Protein AF-A0A8S9Z4M8-F1 (afdb_monomer)

InterPro domains:
  IPR051877 Centriole and Basal Body Structural Prote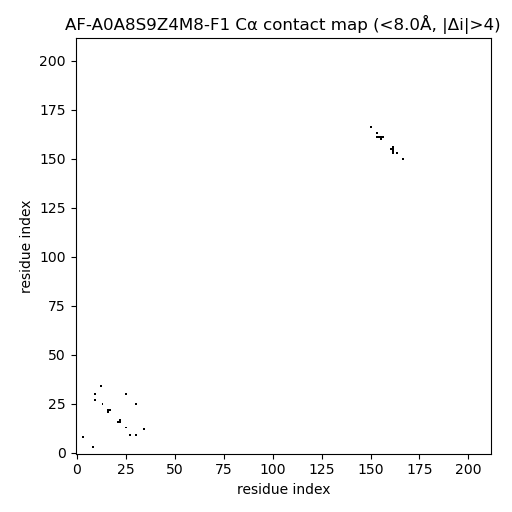in [PTHR20544] (3-177)

Structure (mmCIF, N/CA/C/O backbone):
data_AF-A0A8S9Z4M8-F1
#
_entry.id   AF-A0A8S9Z4M8-F1
#
loop_
_atom_site.group_PDB
_atom_site.id
_atom_site.type_symbol
_atom_site.label_atom_id
_atom_site.label_alt_id
_atom_site.label_comp_id
_atom_site.label_asym_id
_atom_site.label_entity_id
_atom_site.label_seq_id
_atom_site.pdbx_PDB_ins_code
_atom_site.Cartn_x
_atom_site.Cartn_y
_atom_site.Cartn_z
_atom_site.occupancy
_atom_site.B_iso_or_equiv
_atom_site.auth_seq_id
_atom_site.auth_comp_id
_atom_site.auth_asym_id
_atom_site.auth_atom_id
_atom_site.pdbx_PDB_model_num
ATOM 1 N N . MET A 1 1 ? -24.316 -10.324 74.654 1.00 34.44 1 MET A N 1
ATOM 2 C CA . MET A 1 1 ? -25.596 -10.932 74.231 1.00 34.44 1 MET A CA 1
ATOM 3 C C . MET A 1 1 ? -26.691 -10.383 75.129 1.00 34.44 1 MET A C 1
ATOM 5 O O . MET A 1 1 ? -26.852 -10.861 76.240 1.00 34.44 1 MET A O 1
ATOM 9 N N . THR A 1 2 ? -27.362 -9.313 74.716 1.00 39.34 2 THR A N 1
ATOM 10 C CA . THR A 1 2 ? -28.475 -8.721 75.468 1.00 39.34 2 THR A CA 1
ATOM 11 C C . THR A 1 2 ? -29.759 -9.463 75.10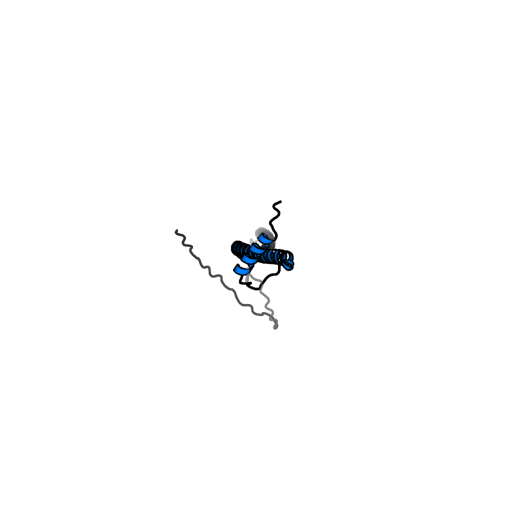4 1.00 39.34 2 THR A C 1
ATOM 13 O O . THR A 1 2 ? -30.219 -9.417 73.965 1.00 39.34 2 THR A O 1
ATOM 16 N N . THR A 1 3 ? -30.322 -10.202 76.057 1.00 47.38 3 THR A N 1
ATOM 17 C CA . THR A 1 3 ? -31.638 -10.840 75.937 1.00 47.38 3 THR A CA 1
ATOM 18 C C . THR A 1 3 ? -32.713 -9.758 75.990 1.00 47.38 3 THR A C 1
ATOM 20 O O . THR A 1 3 ? -33.222 -9.425 77.055 1.00 47.38 3 THR A O 1
ATOM 23 N N . GLN A 1 4 ? -33.006 -9.155 74.841 1.00 58.59 4 GLN A N 1
ATOM 24 C CA . GLN A 1 4 ? -34.098 -8.195 74.692 1.00 58.59 4 GLN A CA 1
ATOM 25 C C . GLN A 1 4 ? -35.419 -8.880 75.073 1.00 58.59 4 GLN A C 1
ATOM 27 O O . GLN A 1 4 ? -35.699 -9.976 74.571 1.00 58.59 4 GLN A O 1
ATOM 32 N N . THR A 1 5 ? -36.205 -8.281 75.971 1.00 74.88 5 THR A N 1
ATOM 33 C CA . THR A 1 5 ? -37.461 -8.895 76.432 1.00 74.88 5 THR A CA 1
ATOM 34 C C . THR A 1 5 ? -38.447 -9.013 75.260 1.00 74.88 5 THR A C 1
ATOM 36 O O . THR A 1 5 ? -38.484 -8.172 74.360 1.00 74.88 5 THR A O 1
ATOM 39 N N . THR A 1 6 ? -39.257 -10.075 75.221 1.00 75.31 6 THR A N 1
ATOM 40 C CA . THR A 1 6 ? -40.247 -10.323 74.146 1.00 75.31 6 THR A CA 1
ATOM 41 C C . THR A 1 6 ? -41.183 -9.131 73.922 1.00 75.31 6 THR A C 1
ATOM 43 O O . THR A 1 6 ? -41.545 -8.826 72.787 1.00 75.31 6 THR A O 1
ATOM 46 N N . HIS A 1 7 ? -41.498 -8.401 74.991 1.00 79.00 7 HIS A N 1
ATOM 47 C CA . HIS A 1 7 ? -42.293 -7.178 74.962 1.00 79.00 7 HIS A CA 1
ATOM 48 C C . HIS A 1 7 ? -41.585 -5.997 74.263 1.00 79.00 7 HIS A C 1
ATOM 50 O O . HIS A 1 7 ? -42.213 -5.253 73.505 1.00 79.00 7 HIS A O 1
ATOM 56 N N . GLU A 1 8 ? -40.272 -5.833 74.453 1.00 82.62 8 GLU A N 1
ATOM 57 C CA . GLU A 1 8 ? -39.464 -4.821 73.750 1.00 82.62 8 GLU A CA 1
ATOM 58 C C . GLU A 1 8 ? -39.375 -5.114 72.248 1.00 82.62 8 GLU A C 1
ATOM 60 O O . GLU A 1 8 ? -39.508 -4.213 71.418 1.00 82.62 8 GLU A O 1
ATOM 65 N N . LYS A 1 9 ? -39.208 -6.387 71.871 1.00 83.12 9 LYS A N 1
ATOM 66 C CA . LYS A 1 9 ? -39.225 -6.798 70.458 1.00 83.12 9 LYS A CA 1
ATOM 67 C C . LYS A 1 9 ? -40.588 -6.556 69.816 1.00 83.12 9 LYS A C 1
ATOM 69 O O . LYS A 1 9 ? -40.659 -5.999 68.722 1.00 83.12 9 LYS A O 1
ATOM 74 N N . PHE A 1 10 ? -41.667 -6.895 70.524 1.00 86.00 10 PHE A N 1
ATOM 75 C CA . PHE A 1 10 ? -43.037 -6.658 70.071 1.00 86.00 10 PHE A CA 1
ATOM 76 C C . PHE A 1 10 ? -43.301 -5.174 69.806 1.00 86.00 10 PHE A C 1
ATOM 78 O O . PHE A 1 10 ? -43.760 -4.803 68.727 1.00 86.00 10 PHE A O 1
ATOM 85 N N . THR A 1 11 ? -42.952 -4.306 70.759 1.00 86.19 11 THR A N 1
ATOM 86 C CA . THR A 1 11 ? -43.132 -2.855 70.606 1.00 86.19 11 THR A CA 1
ATOM 87 C C . THR A 1 11 ? -42.274 -2.273 69.482 1.00 86.19 11 THR A C 1
ATOM 89 O O . THR A 1 11 ? -42.748 -1.398 68.757 1.00 86.19 11 THR A O 1
ATOM 92 N N . ASN A 1 12 ? -41.053 -2.771 69.273 1.00 88.44 12 ASN A N 1
ATOM 93 C CA . ASN A 1 12 ? -40.183 -2.328 68.179 1.00 88.44 12 ASN A CA 1
ATOM 94 C C . ASN A 1 12 ? -40.714 -2.722 66.793 1.00 88.44 12 ASN A C 1
ATOM 96 O O . ASN A 1 12 ? -40.782 -1.875 65.899 1.00 88.44 12 ASN A O 1
ATOM 100 N N . ILE A 1 13 ? -41.124 -3.982 66.612 1.00 89.25 13 ILE A N 1
ATOM 101 C CA . ILE A 1 13 ? -41.708 -4.459 65.348 1.00 89.25 13 ILE A CA 1
ATOM 102 C C . ILE A 1 13 ? -43.041 -3.757 65.090 1.00 89.25 13 ILE A C 1
ATOM 104 O O . ILE A 1 13 ? -43.291 -3.319 63.967 1.00 89.25 13 ILE A O 1
ATOM 108 N N . ARG A 1 14 ? -43.864 -3.558 66.128 1.00 90.00 14 ARG A N 1
ATOM 109 C CA . ARG A 1 14 ? -45.137 -2.852 65.995 1.00 90.00 14 ARG A CA 1
ATOM 110 C C . ARG A 1 14 ? -44.952 -1.412 65.523 1.00 90.00 14 ARG A C 1
ATOM 112 O O . ARG A 1 14 ? -45.590 -1.021 64.554 1.00 90.00 14 ARG A O 1
ATOM 119 N N . LYS A 1 15 ? -44.038 -0.656 66.145 1.00 91.12 15 LYS A N 1
ATOM 120 C CA . LYS A 1 15 ? -43.715 0.721 65.730 1.00 91.12 15 LYS A CA 1
ATOM 121 C C . LYS A 1 15 ? -43.259 0.787 64.272 1.00 91.12 15 LYS A C 1
ATOM 123 O O . LYS A 1 15 ? -43.680 1.680 63.547 1.00 91.12 15 LYS A O 1
ATOM 128 N N . ARG A 1 16 ? -42.421 -0.159 63.834 1.00 91.00 16 ARG A N 1
ATOM 129 C CA . ARG A 1 16 ? -41.942 -0.239 62.444 1.00 91.00 16 ARG A CA 1
ATOM 130 C C . ARG A 1 16 ? -43.058 -0.577 61.451 1.00 91.00 16 ARG A C 1
ATOM 132 O O . ARG A 1 16 ? -43.123 0.029 60.389 1.00 91.00 16 ARG A O 1
ATOM 139 N N . LEU A 1 17 ? -43.951 -1.502 61.798 1.00 90.25 17 LEU A N 1
ATOM 140 C CA . LEU A 1 17 ? -45.124 -1.832 60.983 1.00 90.25 17 LEU A CA 1
ATOM 141 C C . LEU A 1 17 ? -46.113 -0.661 60.905 1.00 90.25 17 LEU A C 1
ATOM 143 O O . LEU A 1 17 ? -46.583 -0.343 59.815 1.00 90.25 17 LEU A O 1
ATOM 147 N N . ASP A 1 18 ? -46.357 0.031 62.021 1.00 90.75 18 ASP A N 1
ATOM 148 C CA . ASP A 1 18 ? -47.198 1.234 62.073 1.00 90.75 18 ASP A CA 1
ATOM 149 C C . ASP A 1 18 ? -46.646 2.362 61.192 1.00 90.75 18 ASP A C 1
ATOM 151 O O . ASP A 1 18 ? -47.411 3.018 60.485 1.00 90.75 18 ASP A O 1
ATOM 155 N N . GLN A 1 19 ? -45.322 2.560 61.184 1.00 91.50 19 GLN A N 1
ATOM 156 C CA . GLN A 1 19 ? -44.647 3.528 60.308 1.00 91.50 19 GLN A CA 1
ATOM 157 C C . GLN A 1 19 ? -44.832 3.210 58.819 1.00 91.50 19 GLN A C 1
ATOM 159 O O . GLN A 1 19 ? -44.893 4.123 58.001 1.00 91.50 19 GLN A O 1
ATOM 164 N N . LEU A 1 20 ? -44.949 1.929 58.470 1.00 88.88 20 LEU A N 1
ATOM 165 C CA . LEU A 1 20 ? -45.251 1.472 57.113 1.00 88.88 20 LEU A CA 1
ATOM 166 C C . LEU A 1 20 ? -46.762 1.429 56.814 1.00 88.88 20 LEU A C 1
ATOM 168 O O . LEU A 1 20 ? -47.152 1.076 55.705 1.00 88.88 20 LEU A O 1
ATOM 172 N N . GLY A 1 21 ? -47.613 1.786 57.782 1.00 89.88 21 GLY A N 1
ATOM 173 C CA . GLY A 1 21 ? -49.069 1.821 57.636 1.00 89.88 21 GLY A CA 1
ATOM 174 C C . GLY A 1 21 ? -49.786 0.495 57.914 1.00 89.88 21 GLY A C 1
ATOM 175 O O . GLY A 1 21 ? -51.009 0.433 57.780 1.00 89.88 21 GLY A O 1
ATOM 176 N N . TYR A 1 22 ? -49.075 -0.551 58.345 1.00 90.69 22 TYR A N 1
ATOM 177 C CA . TYR A 1 22 ? -49.665 -1.842 58.709 1.00 90.69 22 TYR A CA 1
ATOM 178 C C . TYR A 1 22 ? -50.248 -1.790 60.124 1.00 90.69 22 TYR A C 1
ATOM 180 O O . TYR A 1 22 ? -49.579 -2.093 61.113 1.00 90.69 22 TYR A O 1
ATOM 188 N N . LYS A 1 23 ? -51.518 -1.382 60.223 1.00 89.50 23 LYS A N 1
ATOM 189 C CA . LYS A 1 23 ? -52.196 -1.135 61.505 1.00 89.50 23 LYS A CA 1
ATOM 190 C C . LYS A 1 23 ? -52.936 -2.342 62.089 1.00 89.50 23 LYS A C 1
ATOM 192 O O . LYS A 1 23 ? -53.450 -2.226 63.198 1.00 89.50 23 LYS A O 1
ATOM 197 N N . GLN A 1 24 ? -52.965 -3.484 61.404 1.00 89.06 24 GLN A N 1
ATOM 198 C CA . GLN A 1 24 ? -53.673 -4.695 61.836 1.00 89.06 24 GLN A CA 1
ATOM 199 C C . GLN A 1 24 ? -53.176 -5.195 63.210 1.00 89.06 24 GLN A C 1
ATOM 201 O O . GLN A 1 24 ? -51.981 -5.067 63.493 1.00 89.06 24 GLN A O 1
ATOM 206 N N . PRO A 1 25 ? -54.055 -5.745 64.071 1.00 84.44 25 PRO A N 1
ATOM 207 C CA . PRO A 1 25 ? -53.655 -6.286 65.370 1.00 84.44 25 PRO A CA 1
ATOM 208 C C . PRO A 1 25 ? -52.711 -7.487 65.198 1.00 84.44 25 PRO A C 1
ATOM 210 O O . PRO A 1 25 ? -52.935 -8.337 64.338 1.00 84.44 25 PRO A O 1
ATOM 213 N N . LEU A 1 26 ? -51.654 -7.548 66.015 1.00 83.81 26 LEU A N 1
ATOM 214 C CA . LEU A 1 26 ? -50.613 -8.580 65.958 1.00 83.81 26 LEU A CA 1
ATOM 215 C C . LEU A 1 26 ? -50.609 -9.409 67.248 1.00 83.81 26 LEU A C 1
ATOM 217 O O . LEU A 1 26 ? -50.476 -8.851 68.336 1.00 83.81 26 LEU A O 1
ATOM 221 N N . SER A 1 27 ? -50.705 -10.732 67.117 1.00 85.75 27 SER A N 1
ATOM 222 C CA . SER A 1 27 ? -50.586 -11.677 68.235 1.00 85.75 27 SER A CA 1
ATOM 223 C C . SER A 1 27 ? -49.122 -11.941 68.602 1.00 85.75 27 SER A C 1
ATOM 225 O O . SER A 1 27 ? -48.249 -11.959 67.731 1.00 85.75 27 SER A O 1
ATOM 227 N N . LEU A 1 28 ? -48.855 -12.198 69.887 1.00 82.19 28 LEU A N 1
ATOM 228 C CA . LEU A 1 28 ? -47.507 -12.476 70.406 1.00 82.19 28 LEU A CA 1
ATOM 229 C C . LEU A 1 28 ? -46.883 -13.752 69.811 1.00 82.19 28 LEU A C 1
ATOM 231 O O . LEU A 1 28 ? -45.675 -13.782 69.588 1.00 82.19 28 LEU A O 1
ATOM 235 N N . ASP A 1 29 ? -47.693 -14.758 69.478 1.00 86.06 29 ASP A N 1
ATOM 236 C CA . ASP A 1 29 ? -47.221 -16.050 68.951 1.00 86.06 29 ASP A CA 1
ATOM 237 C C . ASP A 1 29 ? -46.618 -15.940 67.541 1.00 86.06 29 ASP A C 1
ATOM 239 O O . ASP A 1 29 ? -45.713 -16.686 67.170 1.00 86.06 29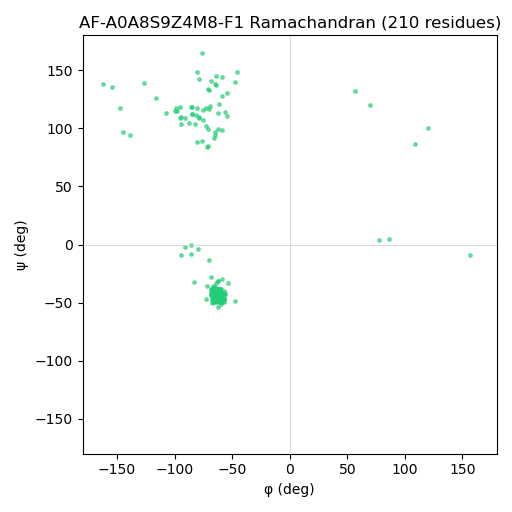 ASP A O 1
ATOM 243 N N . CYS A 1 30 ? -47.078 -14.962 66.757 1.00 86.62 30 CYS A N 1
ATOM 244 C CA . CYS A 1 30 ? -46.606 -14.724 65.393 1.00 86.62 30 CYS A CA 1
ATOM 245 C C . CYS A 1 30 ? -45.348 -13.839 65.343 1.00 86.62 30 CYS A C 1
ATOM 247 O O . CYS A 1 30 ? -44.750 -13.674 64.276 1.00 86.62 30 CYS A O 1
ATOM 249 N N . LEU A 1 31 ? -44.938 -13.258 66.478 1.00 85.88 31 LEU A N 1
ATOM 250 C CA . LEU A 1 31 ? -43.871 -12.259 66.552 1.00 85.88 31 LEU A CA 1
ATOM 251 C C . LEU A 1 31 ? -42.525 -12.738 65.970 1.00 85.88 31 LEU A C 1
ATOM 253 O O . LEU A 1 31 ? -41.965 -11.997 65.160 1.00 85.88 31 LEU A O 1
ATOM 257 N N . PRO A 1 32 ? -42.004 -13.946 66.285 1.00 87.75 32 PRO A N 1
ATOM 258 C CA . PRO A 1 32 ? -40.700 -14.382 65.774 1.00 87.75 32 PRO A CA 1
ATOM 259 C C . PRO A 1 32 ? -40.667 -14.546 64.248 1.00 87.75 32 PRO A C 1
ATOM 261 O O . PRO A 1 32 ? -39.643 -14.296 63.610 1.00 87.75 32 PRO A O 1
ATOM 264 N N . LEU A 1 33 ? -41.790 -14.962 63.651 1.00 89.81 33 LEU A N 1
ATOM 265 C CA . LEU A 1 33 ? -41.913 -15.135 62.204 1.00 89.81 33 LEU A CA 1
ATOM 266 C C . LEU A 1 33 ? -41.980 -13.780 61.494 1.00 89.81 33 LEU A C 1
ATOM 268 O O . LEU A 1 33 ? -41.266 -13.560 60.517 1.00 89.81 33 LEU A O 1
ATOM 272 N N . VAL A 1 34 ? -42.805 -12.865 62.007 1.00 91.50 34 VAL A N 1
ATOM 273 C CA . VAL A 1 34 ? -42.944 -11.510 61.455 1.00 91.50 34 VAL A CA 1
ATOM 274 C C . VAL A 1 34 ? -41.627 -10.745 61.553 1.00 91.50 34 VAL A C 1
ATOM 276 O O . VAL A 1 34 ? -41.253 -10.067 60.602 1.00 91.50 34 VAL A O 1
ATOM 279 N N . GLU A 1 35 ? -40.889 -10.891 62.654 1.00 88.81 35 GLU A N 1
ATOM 280 C CA . GLU A 1 35 ? -39.563 -10.290 62.818 1.00 88.81 35 GLU A CA 1
ATOM 281 C C . GLU A 1 35 ? -38.582 -10.770 61.736 1.00 88.81 35 GLU A C 1
ATOM 283 O O . GLU A 1 35 ? -37.918 -9.944 61.108 1.00 88.81 35 GLU A O 1
ATOM 288 N N . ARG A 1 36 ? -38.529 -12.081 61.454 1.00 92.50 36 ARG A N 1
ATOM 289 C CA . ARG A 1 36 ? -37.675 -12.623 60.383 1.00 92.50 36 ARG A CA 1
ATOM 290 C C . ARG A 1 36 ? -38.085 -12.133 59.000 1.00 92.50 36 ARG A C 1
ATOM 292 O O . ARG A 1 36 ? -37.239 -11.618 58.279 1.00 92.50 36 ARG A O 1
ATOM 299 N N . LEU A 1 37 ? -39.370 -12.226 58.659 1.00 92.56 37 LEU A N 1
ATOM 300 C CA . LEU A 1 37 ? -39.872 -11.770 57.358 1.00 92.56 37 LEU A CA 1
ATOM 301 C C . LEU A 1 37 ? -39.634 -10.273 57.148 1.00 92.56 37 LEU A C 1
ATOM 303 O O . LEU A 1 37 ? -39.298 -9.844 56.048 1.00 92.56 37 LEU A O 1
ATOM 307 N N . PHE A 1 38 ? -39.781 -9.474 58.204 1.00 91.44 38 PHE A N 1
ATOM 308 C CA . PHE A 1 38 ? -39.500 -8.047 58.154 1.00 91.44 38 PHE A CA 1
ATOM 309 C C . PHE A 1 38 ? -38.015 -7.775 57.900 1.00 91.44 38 PHE A C 1
ATOM 311 O O . PHE A 1 38 ? -37.681 -6.946 57.054 1.00 91.44 38 PHE A O 1
ATOM 318 N N . CYS A 1 39 ? -37.121 -8.481 58.597 1.00 92.50 39 CYS A N 1
ATOM 319 C CA . CYS A 1 39 ? -35.682 -8.393 58.360 1.00 92.50 39 CYS A CA 1
ATOM 320 C C . CYS A 1 39 ? -35.317 -8.784 56.922 1.00 92.50 39 CYS A C 1
ATOM 322 O O . CYS A 1 39 ? -34.587 -8.040 56.270 1.00 92.50 39 CYS A O 1
ATOM 324 N N . ASP A 1 40 ? -35.869 -9.884 56.405 1.00 95.81 40 ASP A N 1
ATOM 325 C CA . ASP A 1 40 ? -35.630 -10.337 55.031 1.00 95.81 40 ASP A CA 1
ATOM 326 C C . ASP A 1 40 ? -36.153 -9.325 54.003 1.00 95.81 40 ASP A C 1
ATOM 328 O O . ASP A 1 40 ? -35.485 -9.041 53.006 1.00 95.81 40 ASP A O 1
ATOM 332 N N . LEU A 1 41 ? -37.320 -8.722 54.248 1.00 94.56 41 LEU A N 1
ATOM 333 C CA . LEU A 1 41 ? -37.892 -7.705 53.367 1.00 94.56 41 LEU A CA 1
ATOM 334 C C . LEU A 1 41 ? -37.025 -6.441 53.327 1.00 94.56 41 LEU A C 1
ATOM 336 O O . LEU A 1 41 ? -36.727 -5.934 52.245 1.00 94.56 41 LEU A O 1
ATOM 340 N N . VAL A 1 42 ? -36.591 -5.948 54.490 1.00 93.06 42 VAL A N 1
ATOM 341 C CA . VAL A 1 42 ? -35.689 -4.789 54.585 1.00 93.06 42 VAL A CA 1
ATOM 342 C C . VAL A 1 42 ? -34.359 -5.096 53.897 1.00 93.06 42 VAL A C 1
ATOM 344 O O . VAL A 1 42 ? -33.894 -4.303 53.080 1.00 93.06 42 VAL A O 1
ATOM 347 N N . TRP A 1 43 ? -33.784 -6.273 54.152 1.00 96.06 43 TRP A N 1
ATOM 348 C CA . TRP A 1 43 ? -32.531 -6.700 53.536 1.00 96.06 43 TRP A CA 1
ATOM 349 C C . TRP A 1 43 ? -32.635 -6.799 52.011 1.00 96.06 43 TRP A C 1
ATOM 351 O O . TRP A 1 43 ? -31.775 -6.293 51.290 1.00 96.06 43 TRP A O 1
ATOM 361 N N . THR A 1 44 ? -33.696 -7.421 51.495 1.00 96.56 44 THR A N 1
ATOM 362 C CA . THR A 1 44 ? -33.907 -7.564 50.047 1.00 96.56 44 THR A CA 1
ATOM 363 C C . THR A 1 44 ? -34.144 -6.220 49.366 1.00 96.56 44 THR A C 1
ATOM 365 O O . THR A 1 44 ? -33.564 -5.984 48.306 1.00 96.56 44 THR A O 1
ATOM 368 N N . THR A 1 45 ? -34.912 -5.303 49.966 1.00 95.94 45 THR A N 1
ATOM 369 C CA . THR A 1 45 ? -35.100 -3.951 49.403 1.00 95.94 45 THR A CA 1
ATOM 370 C C . THR A 1 45 ? -33.823 -3.122 49.432 1.00 95.94 45 THR A C 1
ATOM 372 O O . THR A 1 45 ? -33.522 -2.436 48.453 1.00 95.94 45 THR A O 1
ATOM 375 N N . GLU A 1 46 ? -33.041 -3.194 50.507 1.00 95.75 46 GLU A N 1
ATOM 376 C CA . GLU A 1 46 ? -31.769 -2.480 50.603 1.00 95.75 46 GLU A CA 1
ATOM 377 C C . GLU A 1 46 ? -30.724 -3.046 49.630 1.00 95.75 46 GLU A C 1
ATOM 379 O O . GLU A 1 46 ? -30.086 -2.283 48.899 1.00 95.75 46 GLU A O 1
ATOM 384 N N . SER A 1 47 ? -30.621 -4.376 49.536 1.00 96.62 47 SER A N 1
ATOM 385 C CA . SER A 1 47 ? -29.768 -5.073 48.567 1.00 96.62 47 SER A CA 1
ATOM 386 C C . SER A 1 47 ? -30.148 -4.726 47.125 1.00 96.62 47 SER A C 1
ATOM 388 O O . SER A 1 47 ? -29.283 -4.369 46.324 1.00 96.62 47 SER A O 1
ATOM 390 N N . LEU A 1 48 ? -31.445 -4.717 46.800 1.00 97.25 48 LEU A N 1
ATOM 391 C CA . LEU A 1 48 ? -31.937 -4.305 45.484 1.00 97.25 48 LEU A CA 1
ATOM 392 C C . LEU A 1 48 ? -31.608 -2.836 45.187 1.00 97.25 48 LEU A C 1
ATOM 394 O O . LEU A 1 48 ? -31.178 -2.508 44.079 1.00 97.25 48 LEU A O 1
ATOM 398 N N . ARG A 1 49 ? -31.776 -1.938 46.167 1.00 97.25 49 ARG A N 1
ATOM 399 C CA . ARG A 1 49 ? -31.431 -0.515 46.022 1.00 97.25 49 ARG A CA 1
ATOM 400 C C . ARG A 1 49 ? -29.936 -0.332 45.754 1.00 97.25 49 ARG A C 1
ATOM 402 O O . ARG A 1 49 ? -29.569 0.468 4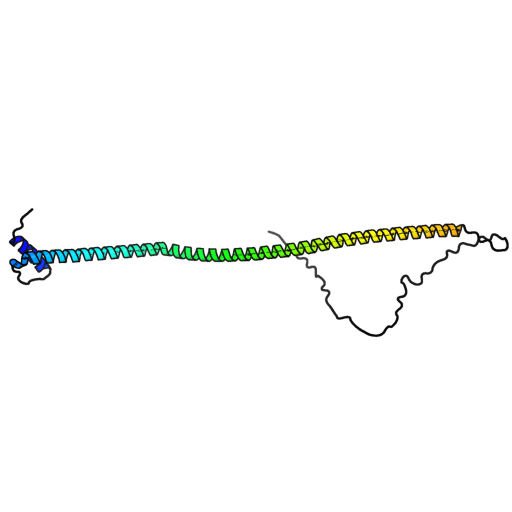4.888 1.00 97.25 49 ARG A O 1
ATOM 409 N N . LYS A 1 50 ? -29.087 -1.084 46.460 1.00 97.19 50 LYS A N 1
ATOM 410 C CA . LYS A 1 50 ? -27.637 -1.107 46.245 1.00 97.19 50 LYS A CA 1
ATOM 411 C C . LYS A 1 50 ? -27.303 -1.609 44.841 1.00 97.19 50 LYS A C 1
ATOM 413 O O . LYS A 1 50 ? -26.688 -0.869 44.081 1.00 97.19 50 LYS A O 1
ATOM 418 N N . ALA A 1 51 ? -27.815 -2.776 44.451 1.00 96.94 51 ALA A N 1
ATOM 419 C CA . ALA A 1 51 ? -27.595 -3.352 43.125 1.00 96.94 51 ALA A CA 1
ATOM 420 C C . ALA A 1 51 ? -28.038 -2.411 41.992 1.00 96.94 51 ALA A C 1
ATOM 422 O O . ALA A 1 51 ? -27.334 -2.259 40.998 1.00 96.94 51 ALA A O 1
ATOM 423 N N . LYS A 1 52 ? -29.171 -1.713 42.149 1.00 97.69 52 LYS A N 1
ATOM 424 C CA . LYS A 1 52 ? -29.640 -0.712 41.177 1.00 97.69 52 LYS A CA 1
ATOM 425 C C . LYS A 1 52 ? -28.687 0.481 41.061 1.00 97.69 52 LYS A C 1
ATOM 427 O O . LYS A 1 52 ? -28.464 0.986 39.961 1.00 97.69 52 LYS A O 1
ATOM 432 N N . THR A 1 53 ? -28.143 0.940 42.185 1.00 97.12 53 THR A N 1
ATOM 433 C CA . THR A 1 53 ? -27.185 2.054 42.218 1.00 97.12 53 THR A CA 1
ATOM 434 C C . THR A 1 53 ? -25.862 1.647 41.572 1.00 97.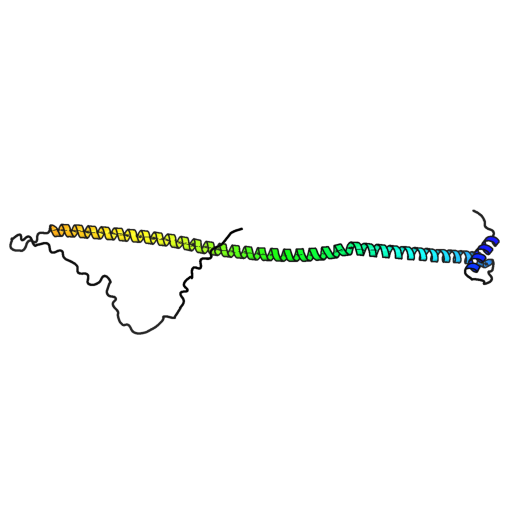12 53 THR A C 1
ATOM 436 O O . THR A 1 53 ? -25.343 2.388 40.739 1.00 97.12 53 THR A O 1
ATOM 439 N N . ASP A 1 54 ? -25.377 0.442 41.876 1.00 97.00 54 ASP A N 1
ATOM 440 C CA . ASP A 1 54 ? -24.161 -0.131 41.294 1.00 97.00 54 ASP A CA 1
ATOM 441 C C . ASP A 1 54 ? -24.314 -0.361 39.783 1.00 97.00 54 ASP A C 1
ATOM 443 O O . ASP A 1 54 ? -23.425 -0.030 39.003 1.00 97.00 54 ASP A O 1
ATOM 447 N N . LEU A 1 55 ? -25.472 -0.843 39.327 1.00 97.44 55 LEU A N 1
ATOM 448 C CA . LEU A 1 55 ? -25.749 -0.982 37.897 1.00 97.44 55 LEU A CA 1
ATOM 449 C C . LEU A 1 55 ? -25.762 0.381 37.189 1.00 97.44 55 LEU A C 1
ATOM 451 O O . LEU A 1 55 ? -25.225 0.525 36.092 1.00 97.44 55 LEU A O 1
ATOM 455 N N . SER A 1 56 ? -26.354 1.398 37.820 1.00 97.12 56 SER A N 1
ATOM 456 C CA . SER A 1 56 ? -26.377 2.759 37.277 1.00 97.12 56 SER A CA 1
ATOM 457 C C . SER A 1 56 ? -24.969 3.353 37.170 1.00 97.12 56 SER A C 1
ATOM 459 O O . SER A 1 56 ? -24.647 3.985 36.163 1.00 97.12 56 SER A O 1
ATOM 461 N N . SER A 1 57 ? -24.110 3.134 38.171 1.00 96.81 57 SER A N 1
ATOM 462 C CA . SER A 1 57 ? -22.721 3.602 38.140 1.00 96.81 57 SER A CA 1
ATOM 463 C C . SER A 1 57 ? -21.892 2.855 37.091 1.00 96.81 57 SER A C 1
ATOM 465 O O . SER A 1 57 ? -21.170 3.497 36.327 1.00 96.81 57 SER A O 1
ATOM 467 N N . GLN A 1 58 ? -22.063 1.536 36.967 1.00 96.44 58 GLN A N 1
ATOM 468 C CA . GLN A 1 58 ? -21.419 0.734 35.924 1.00 96.44 58 GLN A CA 1
ATOM 469 C C . GLN A 1 58 ? -21.841 1.165 34.518 1.00 96.44 58 GLN A C 1
ATOM 471 O O . GLN A 1 58 ? -20.993 1.266 33.632 1.00 96.44 58 GLN A O 1
ATOM 476 N N . LEU A 1 59 ? -23.124 1.468 34.301 1.00 96.75 59 LEU A N 1
ATOM 477 C CA . LEU A 1 59 ? -23.608 1.936 33.001 1.00 96.75 59 LEU A CA 1
ATOM 478 C C . LEU A 1 59 ? -22.981 3.281 32.615 1.00 96.75 59 LEU A C 1
ATOM 480 O O . LEU A 1 59 ? -22.569 3.454 31.470 1.00 96.75 59 LEU A O 1
ATOM 484 N N . LYS A 1 60 ? -22.856 4.208 33.574 1.00 96.69 60 LYS A N 1
ATOM 485 C CA . LYS A 1 60 ? -22.165 5.489 33.363 1.00 96.69 60 LYS A CA 1
ATOM 486 C C . LYS A 1 60 ? -20.692 5.284 33.033 1.00 96.69 60 LYS A C 1
ATOM 488 O O . LYS A 1 60 ? -20.201 5.880 32.083 1.00 96.69 60 LYS A O 1
ATOM 493 N N . LEU A 1 61 ? -20.003 4.411 33.770 1.00 96.00 61 LEU A N 1
ATOM 494 C CA . LEU A 1 61 ? -18.601 4.101 33.498 1.00 96.00 61 LEU A CA 1
ATOM 495 C C . LEU A 1 61 ? -18.427 3.499 32.099 1.00 96.00 61 LEU A C 1
ATOM 497 O O . LEU A 1 61 ? -17.552 3.933 31.358 1.00 96.00 61 LEU A O 1
ATOM 501 N N . ARG A 1 62 ? -19.289 2.553 31.712 1.00 95.75 62 ARG A N 1
ATOM 502 C CA . ARG A 1 62 ? -19.285 1.964 30.368 1.00 95.75 62 ARG A CA 1
ATOM 503 C C . ARG A 1 62 ? -19.522 3.016 29.285 1.00 95.75 62 ARG A C 1
ATOM 505 O O . ARG A 1 62 ? -18.827 2.979 28.278 1.00 95.75 62 ARG A O 1
ATOM 512 N N . SER A 1 63 ? -20.473 3.930 29.488 1.00 96.25 63 SER A N 1
ATOM 513 C CA . SER A 1 63 ? -20.723 5.039 28.557 1.00 96.25 63 SER A CA 1
ATOM 514 C C . SER A 1 63 ? -19.481 5.908 28.396 1.00 96.25 63 SER A C 1
ATOM 516 O O . SER A 1 63 ? -19.011 6.078 27.281 1.00 96.25 63 SER A O 1
ATOM 518 N N . ASN A 1 64 ? -18.886 6.353 29.507 1.00 96.00 64 ASN A N 1
ATOM 519 C CA . ASN A 1 64 ? -17.682 7.182 29.479 1.00 96.00 64 ASN A CA 1
ATOM 520 C C . ASN A 1 64 ? -16.532 6.473 28.753 1.00 96.00 64 ASN A C 1
ATOM 522 O O . ASN A 1 64 ? -15.836 7.077 27.948 1.00 96.00 64 ASN A O 1
ATOM 526 N N . VAL A 1 65 ? -16.326 5.180 29.028 1.00 96.56 65 VAL A N 1
ATOM 527 C CA . VAL A 1 65 ? -15.303 4.376 28.347 1.00 96.56 65 VAL A CA 1
ATOM 528 C C . VAL A 1 65 ? -15.571 4.309 26.844 1.00 96.56 65 VAL A C 1
ATOM 530 O O . VAL A 1 65 ? -14.634 4.452 26.062 1.00 96.56 65 VAL A O 1
ATOM 533 N N . GLU A 1 66 ? -16.822 4.130 26.422 1.00 96.12 66 GLU A N 1
ATOM 534 C CA . GLU A 1 66 ? -17.160 4.143 24.997 1.00 96.12 66 GLU A CA 1
ATOM 535 C C . GLU A 1 66 ? -16.902 5.520 24.372 1.00 96.12 66 GLU A C 1
ATOM 537 O O . GLU A 1 66 ? -16.321 5.575 23.291 1.00 96.12 66 GLU A O 1
ATOM 542 N N . ASP A 1 67 ? -17.213 6.614 25.072 1.00 96.44 67 ASP A N 1
ATOM 543 C CA . ASP A 1 67 ? -16.933 7.982 24.615 1.00 96.44 67 ASP A CA 1
ATOM 544 C C . ASP A 1 67 ? -15.425 8.231 24.441 1.00 96.44 67 ASP A C 1
ATOM 546 O O . ASP A 1 67 ? -15.004 8.862 23.469 1.00 96.44 67 ASP A O 1
ATOM 550 N N . TYR A 1 68 ? -14.589 7.681 25.330 1.00 96.12 68 TYR A N 1
ATOM 551 C CA . TYR A 1 68 ? -13.130 7.753 25.200 1.00 96.12 68 TYR A CA 1
ATOM 552 C C . TYR A 1 68 ? -12.585 6.876 24.070 1.00 96.12 68 TYR A C 1
ATOM 554 O O . TYR A 1 68 ? -11.616 7.259 23.420 1.00 96.12 68 TYR A O 1
ATOM 562 N N . ILE A 1 69 ? -13.173 5.703 23.822 1.00 97.44 69 ILE A N 1
ATOM 563 C CA . ILE A 1 69 ? -12.685 4.748 22.815 1.00 97.44 69 ILE A CA 1
ATOM 564 C C . ILE A 1 69 ? -13.178 5.098 21.400 1.00 97.44 69 ILE A C 1
ATOM 566 O O . ILE A 1 69 ? -12.468 4.844 20.422 1.00 97.44 69 ILE A O 1
ATOM 570 N N . ALA A 1 70 ? -14.369 5.681 21.269 1.00 96.62 70 ALA A N 1
ATOM 571 C CA . ALA A 1 70 ? -14.981 6.069 20.000 1.00 96.62 70 ALA A CA 1
ATOM 572 C C . ALA A 1 70 ? -14.044 6.845 19.047 1.00 96.62 70 ALA A C 1
ATOM 574 O O . ALA A 1 70 ? -13.936 6.428 17.887 1.00 96.62 70 ALA A O 1
ATOM 575 N N . PRO A 1 71 ? -13.318 7.902 19.473 1.00 97.00 71 PRO A N 1
ATOM 576 C CA . PRO A 1 71 ? -12.407 8.622 18.583 1.00 97.00 71 PRO A CA 1
ATOM 577 C C . PRO A 1 71 ? -11.265 7.737 18.076 1.00 97.00 71 PRO A C 1
ATOM 579 O O . PRO A 1 71 ? -10.946 7.785 16.891 1.00 97.00 71 PRO A O 1
ATOM 582 N N . TYR A 1 72 ? -10.701 6.869 18.921 1.00 97.69 72 TYR A N 1
ATOM 583 C CA . TYR A 1 72 ? -9.639 5.946 18.508 1.00 97.69 72 TYR A CA 1
ATOM 584 C C . TYR A 1 72 ? -10.143 4.882 17.533 1.00 97.69 72 TYR A C 1
ATOM 586 O O . TYR A 1 72 ? -9.448 4.546 16.579 1.00 97.69 72 TYR A O 1
ATOM 594 N N . LYS A 1 73 ? -11.363 4.361 17.721 1.00 97.94 73 LYS A N 1
ATOM 595 C CA . LYS A 1 73 ? -11.989 3.443 16.752 1.00 97.94 73 LYS A CA 1
ATOM 596 C C . LYS A 1 73 ? -12.198 4.126 15.399 1.00 97.94 73 LYS A C 1
ATOM 598 O O . LYS A 1 73 ? -11.903 3.528 14.364 1.00 97.94 73 LYS A O 1
ATOM 603 N N . ALA A 1 74 ? -12.691 5.365 15.403 1.00 97.50 74 ALA A N 1
ATOM 604 C CA . ALA A 1 74 ? -12.911 6.139 14.186 1.00 97.50 74 ALA A CA 1
ATOM 605 C C . ALA A 1 74 ? -11.593 6.449 13.459 1.00 97.50 74 ALA A C 1
ATOM 607 O O . ALA A 1 74 ? -11.507 6.266 12.241 1.00 97.50 74 ALA A O 1
ATOM 608 N N . ASP A 1 75 ? -10.566 6.861 14.205 1.00 98.00 75 ASP A N 1
ATOM 609 C CA . ASP A 1 75 ? -9.243 7.165 13.665 1.00 98.00 75 ASP A CA 1
ATOM 610 C C . ASP A 1 75 ? -8.541 5.915 13.127 1.00 98.00 75 ASP A C 1
ATOM 612 O O . ASP A 1 75 ? -8.131 5.896 11.971 1.00 98.00 75 ASP A O 1
ATOM 616 N N . ASN A 1 76 ? -8.526 4.814 13.883 1.00 98.19 76 ASN A N 1
ATOM 617 C CA . ASN A 1 76 ? -8.009 3.532 13.396 1.00 98.19 76 ASN A CA 1
ATOM 618 C C . ASN A 1 76 ? -8.726 3.086 12.118 1.00 98.19 76 ASN A C 1
ATOM 620 O O . ASN A 1 76 ? -8.085 2.645 11.167 1.00 98.19 76 ASN A O 1
ATOM 624 N N . GLY A 1 77 ? -10.051 3.246 12.052 1.00 98.19 77 GLY A N 1
ATOM 625 C CA . GLY A 1 77 ? -10.810 2.958 10.839 1.00 98.19 77 GLY A CA 1
ATOM 626 C C . GLY A 1 77 ? -10.377 3.820 9.649 1.00 98.19 77 GLY A C 1
ATOM 627 O O . GLY A 1 77 ? -10.320 3.325 8.524 1.00 98.19 77 GLY A O 1
ATOM 628 N N . ARG A 1 78 ? -10.060 5.100 9.875 1.00 98.38 78 ARG A N 1
ATOM 629 C CA . ARG A 1 78 ? -9.526 6.005 8.847 1.00 98.38 78 ARG A CA 1
ATOM 630 C C . ARG A 1 78 ? -8.123 5.591 8.409 1.00 98.38 78 ARG A C 1
ATOM 632 O O . ARG A 1 78 ? -7.913 5.425 7.210 1.00 98.38 78 ARG A O 1
ATOM 639 N N . LEU A 1 79 ? -7.217 5.367 9.356 1.00 98.38 79 LEU A N 1
ATOM 640 C CA . LEU A 1 79 ? -5.832 4.974 9.096 1.00 98.38 79 LEU A CA 1
ATOM 641 C C . LEU A 1 79 ? -5.748 3.651 8.338 1.00 98.38 79 LEU A C 1
ATOM 643 O O . LEU A 1 79 ? -4.971 3.537 7.400 1.00 98.38 79 LEU A O 1
ATOM 647 N N . VAL A 1 80 ? -6.580 2.664 8.680 1.00 98.62 80 VAL A N 1
ATOM 648 C CA . VAL A 1 80 ? -6.627 1.385 7.953 1.00 98.62 80 VAL A CA 1
ATOM 649 C C . VAL A 1 80 ? -7.068 1.586 6.501 1.00 98.62 80 VAL A C 1
ATOM 651 O O . VAL A 1 80 ? -6.492 0.981 5.599 1.00 98.62 80 VAL A O 1
ATOM 654 N N . ARG A 1 81 ? -8.058 2.452 6.242 1.00 98.25 81 ARG A N 1
ATOM 655 C CA . ARG A 1 81 ? -8.478 2.762 4.865 1.00 98.25 81 ARG A CA 1
ATOM 656 C C . ARG A 1 81 ? -7.368 3.449 4.075 1.00 98.25 81 ARG A C 1
ATOM 658 O O . ARG A 1 81 ? -7.109 3.050 2.945 1.00 98.25 81 ARG A O 1
ATOM 665 N N . GLU A 1 82 ? -6.717 4.442 4.670 1.00 98.31 82 GLU A N 1
ATOM 666 C CA . GLU A 1 82 ? -5.604 5.156 4.042 1.00 98.31 82 GLU A CA 1
ATOM 667 C C . GLU A 1 82 ? -4.418 4.224 3.780 1.00 98.31 82 GLU A C 1
ATOM 669 O O . GLU A 1 82 ? -3.883 4.207 2.677 1.00 98.31 82 GLU A O 1
ATOM 674 N N . ASN A 1 83 ? -4.055 3.382 4.749 1.00 98.50 83 ASN A N 1
ATOM 675 C CA . ASN A 1 83 ? -2.968 2.421 4.606 1.00 98.50 83 ASN A CA 1
ATOM 676 C C . ASN A 1 83 ? -3.228 1.435 3.460 1.00 98.50 83 ASN A C 1
ATOM 678 O O . ASN A 1 83 ? -2.346 1.204 2.637 1.00 98.50 83 ASN A O 1
ATOM 682 N N . ASN A 1 84 ? -4.452 0.911 3.364 1.00 98.44 84 ASN A N 1
ATOM 683 C CA . ASN A 1 84 ? -4.840 0.009 2.283 1.00 98.44 84 ASN A CA 1
ATOM 684 C C . ASN A 1 84 ? -4.806 0.699 0.912 1.00 98.44 84 ASN A C 1
ATOM 686 O O . ASN A 1 84 ? -4.353 0.102 -0.066 1.00 98.44 84 ASN A O 1
ATOM 690 N N . GLU A 1 85 ? -5.264 1.949 0.832 1.00 98.44 85 GLU A N 1
ATOM 691 C CA . GLU A 1 85 ? -5.243 2.722 -0.411 1.00 98.44 85 GLU A CA 1
ATOM 692 C C . GLU A 1 85 ? -3.807 3.054 -0.840 1.00 98.44 85 GLU A C 1
ATOM 694 O O . GLU A 1 85 ? -3.431 2.802 -1.984 1.00 98.44 85 GLU A O 1
ATOM 699 N N . LEU A 1 86 ? -2.965 3.513 0.089 1.00 98.44 86 LEU A N 1
ATOM 700 C CA . LEU A 1 86 ? -1.542 3.747 -0.162 1.00 98.44 86 LEU A CA 1
ATOM 701 C C . LEU A 1 86 ? -0.828 2.464 -0.590 1.00 98.44 86 LEU A C 1
ATOM 703 O O . LEU A 1 86 ? -0.030 2.486 -1.526 1.00 98.44 86 LEU A O 1
ATOM 707 N N . HIS A 1 87 ? -1.135 1.332 0.045 1.00 98.62 87 HIS A N 1
ATOM 708 C CA . HIS A 1 87 ? -0.577 0.042 -0.346 1.00 98.62 87 HIS A CA 1
ATOM 709 C C . HIS A 1 87 ? -0.949 -0.314 -1.790 1.00 98.62 87 HIS A C 1
ATOM 711 O O . HIS A 1 87 ? -0.082 -0.689 -2.580 1.00 98.62 87 HIS A O 1
ATOM 717 N N . LYS A 1 88 ? -2.219 -0.132 -2.169 1.00 98.56 88 LYS A N 1
ATOM 718 C CA . LYS A 1 88 ? -2.688 -0.354 -3.541 1.00 98.56 88 LYS A CA 1
ATOM 719 C C . LYS A 1 88 ? -1.977 0.563 -4.540 1.00 98.56 88 LYS A C 1
ATOM 721 O O . LYS A 1 88 ? -1.518 0.084 -5.576 1.00 98.56 88 LYS A O 1
ATOM 726 N N . GLN A 1 89 ? -1.846 1.851 -4.227 1.00 98.50 89 GLN A N 1
ATOM 727 C CA . GLN A 1 89 ? -1.147 2.817 -5.079 1.00 98.50 89 GLN A CA 1
ATOM 728 C C . GLN A 1 89 ? 0.333 2.464 -5.251 1.00 98.50 89 GLN A C 1
ATOM 730 O O . GLN A 1 89 ? 0.838 2.488 -6.372 1.00 98.50 89 GLN A O 1
ATOM 735 N N . LEU A 1 90 ? 1.015 2.063 -4.176 1.00 98.56 90 LEU A N 1
ATOM 736 C CA . LEU A 1 90 ? 2.411 1.623 -4.229 1.00 98.56 90 LEU A CA 1
ATOM 737 C C . LEU A 1 90 ? 2.593 0.391 -5.116 1.00 98.56 90 LEU A C 1
ATOM 739 O O . LEU A 1 90 ? 3.538 0.341 -5.902 1.00 98.56 90 LEU A O 1
ATOM 743 N N . VAL A 1 91 ? 1.694 -0.591 -5.018 1.00 98.56 91 VAL A N 1
ATOM 744 C CA . VAL A 1 91 ? 1.735 -1.786 -5.873 1.00 98.56 91 VAL A CA 1
ATOM 745 C C . VAL A 1 91 ? 1.568 -1.408 -7.344 1.00 98.56 91 VAL A C 1
ATOM 747 O O . VAL A 1 91 ? 2.361 -1.857 -8.171 1.00 98.56 91 VAL A O 1
ATOM 750 N N . LEU A 1 92 ? 0.593 -0.556 -7.671 1.00 98.56 92 LEU A N 1
ATOM 751 C CA . LEU A 1 92 ? 0.357 -0.108 -9.046 1.00 98.56 92 LEU A CA 1
ATOM 752 C C . LEU A 1 92 ? 1.546 0.682 -9.602 1.00 98.56 92 LEU A C 1
ATOM 754 O O . LEU A 1 92 ? 2.031 0.377 -10.689 1.00 98.56 92 LEU A O 1
ATOM 758 N N . LEU A 1 93 ? 2.071 1.639 -8.835 1.00 98.56 93 LEU A N 1
ATOM 759 C CA . LEU A 1 93 ? 3.218 2.450 -9.245 1.00 98.56 93 LEU A CA 1
ATOM 760 C C . LEU A 1 93 ? 4.473 1.591 -9.451 1.00 98.56 93 LEU A C 1
ATOM 762 O O . LEU A 1 93 ? 5.244 1.794 -10.393 1.00 98.56 93 LEU A O 1
ATOM 766 N N . ARG A 1 94 ? 4.676 0.590 -8.590 1.00 98.56 94 ARG A N 1
ATOM 767 C CA . ARG A 1 94 ? 5.755 -0.383 -8.754 1.00 98.56 94 ARG A CA 1
ATOM 768 C C . ARG A 1 94 ? 5.584 -1.185 -10.044 1.00 98.56 94 ARG A C 1
ATOM 770 O O . ARG A 1 94 ? 6.539 -1.309 -10.799 1.00 98.56 94 ARG A O 1
ATOM 777 N N . GLN A 1 95 ? 4.390 -1.703 -10.318 1.00 98.56 95 GLN A N 1
ATOM 778 C CA . GLN A 1 95 ? 4.128 -2.464 -11.542 1.00 98.56 95 GLN A CA 1
ATOM 779 C C . GLN A 1 95 ? 4.353 -1.616 -12.799 1.00 98.56 95 GLN A C 1
ATOM 781 O O . GLN A 1 95 ? 5.046 -2.059 -13.714 1.00 98.56 95 GLN A O 1
ATOM 786 N N . GLU A 1 96 ? 3.843 -0.383 -12.814 1.00 98.56 96 GLU A N 1
ATOM 787 C CA . GLU A 1 96 ? 3.998 0.550 -13.932 1.00 98.56 96 GLU A CA 1
ATOM 788 C C . GLU A 1 96 ? 5.470 0.929 -14.162 1.00 98.56 96 GLU A C 1
ATOM 790 O O . GLU A 1 96 ? 5.951 0.945 -15.296 1.00 98.56 96 GLU A O 1
ATOM 795 N N . SER A 1 97 ? 6.219 1.210 -13.092 1.00 98.38 97 SER A N 1
ATOM 796 C CA . SER A 1 97 ? 7.648 1.532 -13.199 1.00 98.38 97 SER A CA 1
ATOM 797 C C . SER A 1 97 ? 8.479 0.337 -13.666 1.00 98.38 97 SER A C 1
ATOM 799 O O . SER A 1 97 ? 9.338 0.498 -14.534 1.00 98.38 97 SER A O 1
ATOM 801 N N . GLU A 1 98 ? 8.202 -0.868 -13.162 1.00 98.50 98 GLU A N 1
ATOM 802 C CA . GLU A 1 98 ? 8.854 -2.096 -13.620 1.00 98.50 98 GLU A CA 1
ATOM 803 C C . GLU A 1 98 ? 8.538 -2.387 -15.097 1.00 98.50 98 GLU A C 1
ATOM 805 O O . GLU A 1 98 ? 9.417 -2.824 -15.841 1.00 98.50 98 GLU A O 1
ATOM 810 N N . GLU A 1 99 ? 7.310 -2.126 -15.549 1.00 98.56 99 GLU A N 1
ATOM 811 C CA . GLU A 1 99 ? 6.922 -2.266 -16.953 1.00 98.56 99 GLU A CA 1
ATOM 812 C C . GLU A 1 99 ? 7.638 -1.254 -17.850 1.00 98.56 99 GLU A C 1
ATOM 814 O O . GLU A 1 99 ? 8.279 -1.651 -18.826 1.00 98.56 99 GLU A O 1
ATOM 819 N N . LYS A 1 100 ? 7.625 0.032 -17.484 1.00 98.56 100 LYS A N 1
ATOM 820 C CA . LYS A 1 100 ? 8.372 1.077 -18.202 1.00 98.56 100 LYS A CA 1
ATOM 821 C C . LYS A 1 100 ? 9.857 0.740 -18.276 1.00 98.56 100 LYS A C 1
ATOM 823 O O . LYS A 1 100 ? 10.456 0.847 -19.342 1.00 98.56 100 LYS A O 1
ATOM 828 N N . PHE A 1 101 ? 10.444 0.269 -17.177 1.00 98.56 101 PHE A N 1
ATOM 829 C CA . PHE A 1 101 ? 11.842 -0.148 -17.147 1.00 98.56 101 PHE A CA 1
ATOM 830 C C . PHE A 1 101 ? 12.119 -1.321 -18.098 1.00 98.56 101 PHE A C 1
ATOM 832 O O . PHE A 1 101 ? 13.107 -1.291 -18.834 1.00 98.56 101 PHE A O 1
ATOM 839 N N . ARG A 1 102 ? 11.247 -2.339 -18.133 1.00 98.62 102 ARG A N 1
ATOM 840 C CA . ARG A 1 102 ? 11.362 -3.453 -19.091 1.00 98.62 102 ARG A CA 1
ATOM 841 C C . ARG A 1 102 ? 11.277 -2.964 -20.537 1.00 98.62 102 ARG A C 1
ATOM 843 O O . ARG A 1 102 ? 12.113 -3.368 -21.346 1.00 98.62 102 ARG A O 1
ATOM 850 N N . ASN A 1 103 ? 10.338 -2.070 -20.840 1.00 98.50 103 ASN A N 1
ATOM 851 C CA . ASN A 1 103 ? 10.158 -1.510 -22.180 1.00 98.50 103 ASN A CA 1
ATOM 852 C C . ASN A 1 103 ? 11.381 -0.694 -22.613 1.00 98.50 103 ASN A C 1
ATOM 854 O O . ASN A 1 103 ? 11.941 -0.950 -23.677 1.00 98.50 103 ASN A O 1
ATOM 858 N N . PHE A 1 104 ? 11.873 0.209 -21.760 1.00 98.50 104 PHE A N 1
ATOM 859 C CA . PHE A 1 104 ? 13.083 0.982 -22.049 1.00 98.50 104 PHE A CA 1
ATOM 860 C C . PHE A 1 104 ? 14.313 0.099 -22.221 1.00 98.50 104 PHE A C 1
ATOM 862 O O . PHE A 1 104 ? 15.113 0.333 -23.120 1.00 98.50 104 PHE A O 1
ATOM 869 N N . LYS A 1 105 ? 14.461 -0.948 -21.407 1.00 98.62 105 LYS A N 1
ATOM 870 C CA . LYS A 1 105 ? 15.565 -1.901 -21.551 1.00 98.62 105 LYS A CA 1
ATOM 871 C C . LYS A 1 105 ? 15.491 -2.675 -22.870 1.00 98.62 105 LYS A C 1
ATOM 873 O O . LYS A 1 105 ? 16.531 -2.958 -23.461 1.00 98.62 105 LYS A O 1
ATOM 878 N N . SER A 1 106 ? 14.287 -3.026 -23.319 1.00 98.50 106 SER A N 1
ATOM 879 C CA . SER A 1 106 ? 14.072 -3.672 -24.617 1.00 98.50 106 SER A CA 1
ATOM 880 C C . SER A 1 106 ? 14.437 -2.736 -25.769 1.00 98.50 106 SER A C 1
ATOM 882 O O . SER A 1 106 ? 15.232 -3.111 -26.629 1.00 98.50 106 SER A O 1
ATOM 884 N N . GLU A 1 107 ? 13.934 -1.500 -25.747 1.00 98.56 107 GLU A N 1
ATOM 885 C CA . GLU A 1 107 ? 14.249 -0.500 -26.774 1.00 98.56 107 GLU A CA 1
ATOM 886 C C . GLU A 1 107 ? 15.732 -0.141 -26.799 1.00 98.56 107 GLU A C 1
ATOM 888 O O . GLU A 1 107 ? 16.323 -0.049 -27.871 1.00 98.56 107 GLU A O 1
ATOM 893 N N . TYR A 1 108 ? 16.365 -0.020 -25.632 1.00 98.56 108 TYR A N 1
ATOM 894 C CA . TYR A 1 108 ? 17.803 0.205 -25.536 1.00 98.56 108 TYR A CA 1
ATOM 895 C C . TYR A 1 108 ? 18.591 -0.900 -26.244 1.00 98.56 108 TYR A C 1
ATOM 897 O O . TYR A 1 108 ? 19.437 -0.602 -27.079 1.00 98.56 108 TYR A O 1
ATOM 905 N N . ARG A 1 109 ? 18.275 -2.174 -25.972 1.00 98.62 109 ARG A N 1
ATOM 906 C CA . ARG A 1 109 ? 18.928 -3.314 -26.638 1.00 98.62 109 ARG A CA 1
ATOM 907 C C . ARG A 1 109 ? 18.677 -3.323 -28.143 1.00 98.62 109 ARG A C 1
ATOM 909 O O . ARG A 1 109 ? 19.581 -3.639 -28.908 1.00 98.62 109 ARG A O 1
ATOM 916 N N . ARG A 1 110 ? 17.463 -2.975 -28.578 1.00 98.56 110 ARG A N 1
ATOM 917 C CA . ARG A 1 110 ? 17.127 -2.874 -30.004 1.00 98.56 110 ARG A CA 1
ATOM 918 C C . ARG A 1 110 ? 17.993 -1.819 -30.697 1.00 98.56 110 ARG A C 1
ATOM 920 O O . ARG A 1 110 ? 18.599 -2.118 -31.721 1.00 98.56 110 ARG A O 1
ATOM 927 N N . LEU A 1 111 ? 18.083 -0.624 -30.114 1.00 98.56 111 LEU A N 1
ATOM 928 C CA . LEU A 1 111 ? 18.897 0.479 -30.632 1.00 98.56 111 LEU A CA 1
ATOM 929 C C . LEU A 1 111 ? 20.400 0.185 -30.563 1.00 98.56 111 LEU A C 1
ATOM 931 O O . LEU A 1 111 ? 21.146 0.583 -31.452 1.00 98.56 111 LEU A O 1
ATOM 935 N N . GLU A 1 112 ? 20.858 -0.517 -29.529 1.00 98.50 112 GLU A N 1
ATOM 936 C CA . GLU A 1 112 ? 22.252 -0.947 -29.390 1.00 98.50 112 GLU A CA 1
ATOM 937 C C . GLU A 1 112 ? 22.650 -1.934 -30.496 1.00 98.50 112 GLU A C 1
ATOM 939 O O . GLU A 1 112 ? 23.705 -1.771 -31.119 1.00 98.50 112 GLU A O 1
ATOM 944 N N . ASN A 1 113 ? 21.784 -2.906 -30.794 1.00 98.50 113 ASN A N 1
ATOM 945 C CA . ASN A 1 113 ? 21.981 -3.835 -31.905 1.00 98.50 113 ASN A CA 1
ATOM 946 C C . ASN A 1 113 ? 22.002 -3.088 -33.244 1.00 98.50 113 ASN A C 1
ATOM 948 O O . ASN A 1 113 ? 22.955 -3.231 -34.001 1.00 98.50 113 ASN A O 1
ATOM 952 N N . GLU A 1 114 ? 21.021 -2.216 -33.493 1.00 98.44 114 GLU A N 1
ATOM 953 C CA . GLU A 1 114 ? 20.951 -1.405 -34.716 1.00 98.44 114 GLU A CA 1
ATOM 954 C C . GLU A 1 114 ? 22.194 -0.512 -34.883 1.00 98.44 114 GLU A C 1
ATOM 956 O O . GLU A 1 114 ? 22.779 -0.433 -35.962 1.00 98.44 114 GLU A O 1
ATOM 961 N N . SER A 1 115 ? 22.665 0.112 -33.799 1.00 98.38 115 SER A N 1
ATOM 962 C CA . SER A 1 115 ? 23.902 0.897 -33.802 1.00 98.38 115 SER A CA 1
ATOM 963 C C . SER A 1 115 ? 25.121 0.040 -34.142 1.00 98.38 115 SER A C 1
ATOM 965 O O . SER A 1 115 ? 26.009 0.485 -34.872 1.00 98.38 115 SER A O 1
ATOM 967 N N . THR A 1 116 ? 25.177 -1.183 -33.619 1.00 98.56 116 THR A N 1
ATOM 968 C CA . THR A 1 116 ? 26.263 -2.128 -33.893 1.00 98.56 116 THR A CA 1
ATOM 969 C C . THR A 1 116 ? 26.248 -2.564 -35.356 1.00 98.56 116 THR A C 1
ATOM 971 O O . THR A 1 116 ? 27.283 -2.482 -36.020 1.00 98.56 116 THR A O 1
ATOM 974 N N . ASP A 1 117 ? 25.081 -2.917 -35.891 1.00 98.38 117 ASP A N 1
ATOM 975 C CA . ASP A 1 117 ? 24.903 -3.298 -37.293 1.00 98.38 117 ASP A CA 1
ATOM 976 C C . ASP A 1 117 ? 25.303 -2.157 -38.237 1.00 98.38 117 ASP A C 1
ATOM 978 O O . ASP A 1 117 ? 26.058 -2.364 -39.189 1.00 98.38 117 ASP A O 1
ATOM 982 N N . LEU A 1 118 ? 24.883 -0.924 -37.934 1.00 98.38 118 LEU A N 1
ATOM 983 C CA . LEU A 1 118 ? 25.257 0.262 -38.707 1.00 98.38 118 LEU A CA 1
ATOM 984 C C . LEU A 1 118 ? 26.763 0.535 -38.666 1.00 98.38 118 LEU A C 1
ATOM 986 O O . LEU A 1 118 ? 27.342 0.897 -39.691 1.00 98.38 118 LEU A O 1
ATOM 990 N N . LYS A 1 119 ? 27.425 0.349 -37.517 1.00 98.56 119 LYS A N 1
ATOM 991 C CA . LYS A 1 119 ? 28.888 0.490 -37.408 1.00 98.56 119 LYS A CA 1
ATOM 992 C C . LYS A 1 119 ? 29.617 -0.547 -38.256 1.00 98.56 119 LYS A C 1
ATOM 994 O O . LYS A 1 119 ? 30.577 -0.197 -38.947 1.00 98.56 119 LYS A O 1
ATOM 999 N N . ILE A 1 120 ? 29.156 -1.798 -38.233 1.00 98.44 120 ILE A N 1
ATOM 1000 C CA . ILE A 1 120 ? 29.722 -2.877 -39.052 1.00 98.44 120 ILE A CA 1
ATOM 1001 C C . ILE A 1 120 ? 29.525 -2.554 -40.535 1.00 98.44 120 ILE A C 1
ATOM 1003 O O . ILE A 1 120 ? 30.488 -2.575 -41.301 1.00 98.44 120 ILE A O 1
ATOM 1007 N N . PHE A 1 121 ? 28.312 -2.175 -40.935 1.00 98.50 121 PHE A N 1
ATOM 1008 C CA . PHE A 1 121 ? 28.002 -1.805 -42.314 1.00 98.50 121 PHE A CA 1
ATOM 1009 C C . PHE A 1 121 ? 28.827 -0.606 -42.801 1.00 98.50 121 PHE A C 1
ATOM 1011 O O . PHE A 1 121 ? 29.375 -0.630 -43.904 1.00 98.50 121 PHE A O 1
ATOM 1018 N N . ASN A 1 122 ? 28.968 0.433 -41.976 1.00 98.38 122 ASN A N 1
ATOM 1019 C CA . ASN A 1 122 ? 29.793 1.595 -42.291 1.00 98.38 122 ASN A CA 1
ATOM 1020 C C . ASN A 1 122 ? 31.262 1.196 -42.500 1.00 98.38 122 ASN A C 1
ATOM 1022 O O . ASN A 1 122 ? 31.865 1.579 -43.503 1.00 98.38 122 ASN A O 1
ATOM 1026 N N . THR A 1 123 ? 31.801 0.355 -41.612 1.00 98.44 123 THR A N 1
ATOM 1027 C CA . THR A 1 123 ? 33.163 -0.186 -41.737 1.00 98.44 123 THR A CA 1
ATOM 1028 C C . THR A 1 123 ? 33.346 -0.931 -43.062 1.00 98.44 123 THR A C 1
ATOM 1030 O O . THR A 1 123 ? 34.284 -0.642 -43.803 1.00 98.44 123 THR A O 1
ATOM 1033 N N . GLN A 1 124 ? 32.403 -1.806 -43.427 1.00 98.44 124 GLN A N 1
ATOM 1034 C CA . GLN A 1 124 ? 32.425 -2.532 -44.704 1.00 98.44 124 GLN A CA 1
ATOM 1035 C C . GLN A 1 124 ? 32.365 -1.591 -45.917 1.00 98.44 124 GLN A C 1
ATOM 1037 O O . GLN A 1 124 ? 33.072 -1.797 -46.905 1.00 98.44 124 GLN A O 1
ATOM 1042 N N . CYS A 1 125 ? 31.543 -0.539 -45.858 1.00 98.31 125 CYS A N 1
ATOM 1043 C CA . CYS A 1 125 ? 31.463 0.461 -46.924 1.00 98.31 125 CYS A CA 1
ATOM 1044 C C . CYS A 1 125 ? 32.791 1.202 -47.106 1.00 98.31 125 CYS A C 1
ATOM 1046 O O . CYS A 1 125 ? 33.227 1.400 -48.240 1.00 98.31 125 CYS A O 1
ATOM 1048 N N . ILE A 1 126 ? 33.454 1.572 -46.006 1.00 98.44 126 ILE A N 1
ATOM 1049 C CA . ILE A 1 126 ? 34.767 2.228 -46.035 1.00 98.44 126 ILE A CA 1
ATOM 1050 C C . ILE A 1 126 ? 35.824 1.302 -46.646 1.00 98.44 126 ILE A C 1
ATOM 1052 O O . ILE A 1 126 ? 36.598 1.737 -47.498 1.00 98.44 126 ILE A O 1
ATOM 1056 N N . GLU A 1 127 ? 35.870 0.030 -46.250 1.00 98.31 127 GLU A N 1
ATOM 1057 C CA . GLU A 1 127 ? 36.812 -0.946 -46.815 1.00 98.31 127 GLU A CA 1
ATOM 1058 C C . GLU A 1 127 ? 36.598 -1.140 -48.317 1.00 98.31 127 GLU A C 1
ATOM 1060 O O . GLU A 1 127 ? 37.551 -1.116 -49.101 1.00 98.31 127 GLU A O 1
ATOM 1065 N N . LYS A 1 128 ? 35.336 -1.258 -48.736 1.00 98.31 128 LYS A N 1
ATOM 1066 C CA . LYS A 1 128 ? 34.975 -1.392 -50.146 1.00 98.31 128 LYS A CA 1
ATOM 1067 C C . LYS A 1 128 ? 35.350 -0.148 -50.952 1.00 98.31 128 LYS A C 1
ATOM 1069 O O . LYS A 1 128 ? 35.893 -0.279 -52.047 1.00 98.31 128 LYS A O 1
ATOM 1074 N N . LEU A 1 129 ? 35.131 1.045 -50.397 1.00 98.25 129 LEU A N 1
ATOM 1075 C CA . LEU A 1 129 ? 35.555 2.301 -51.012 1.00 98.25 129 LEU A CA 1
ATOM 1076 C C . LEU A 1 129 ? 37.078 2.346 -51.187 1.00 98.25 129 LEU A C 1
ATOM 1078 O O . LEU A 1 129 ? 37.552 2.621 -52.285 1.00 98.25 129 LEU A O 1
ATOM 1082 N N . ARG A 1 130 ? 37.846 1.978 -50.154 1.00 98.19 130 ARG A N 1
ATOM 1083 C CA . ARG A 1 130 ? 39.317 1.901 -50.229 1.00 98.19 130 ARG A CA 1
ATOM 1084 C C . ARG A 1 130 ? 39.799 0.922 -51.300 1.00 98.19 130 ARG A C 1
ATOM 1086 O O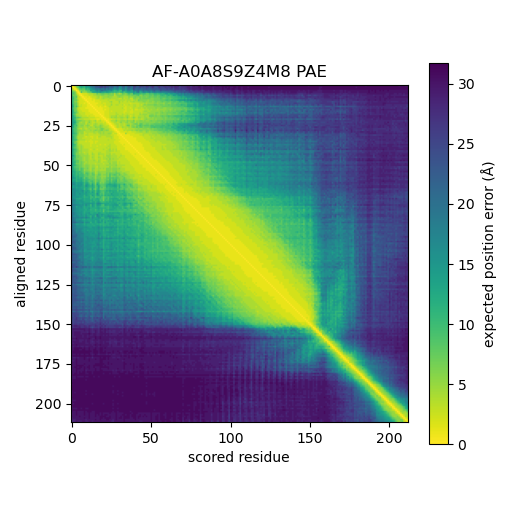 . ARG A 1 130 ? 40.784 1.208 -51.981 1.00 98.19 130 ARG A O 1
ATOM 1093 N N . SER A 1 131 ? 39.119 -0.215 -51.467 1.00 97.88 131 SER A N 1
ATOM 1094 C CA . SER A 1 131 ? 39.415 -1.165 -52.548 1.00 97.88 131 SER A CA 1
ATOM 1095 C C . SER A 1 131 ? 39.217 -0.518 -53.918 1.00 97.88 131 SER A C 1
ATOM 1097 O O . SER A 1 131 ? 40.116 -0.584 -54.755 1.00 97.88 131 SER A O 1
ATOM 1099 N N . TYR A 1 132 ? 38.085 0.159 -54.134 1.00 97.75 132 TYR A N 1
ATOM 1100 C CA . TYR A 1 132 ? 37.815 0.857 -55.392 1.00 97.75 132 TYR A CA 1
ATOM 1101 C C . TYR A 1 132 ? 38.798 1.999 -55.660 1.00 97.75 132 TYR A C 1
ATOM 1103 O O . TYR A 1 132 ? 39.252 2.153 -56.789 1.00 97.75 132 TYR A O 1
ATOM 1111 N N . GLU A 1 133 ? 39.190 2.763 -54.640 1.00 97.69 133 GLU A N 1
ATOM 1112 C CA . GLU A 1 133 ? 40.225 3.795 -54.765 1.00 97.69 133 GLU A CA 1
ATOM 1113 C C . GLU A 1 133 ? 41.593 3.201 -55.129 1.00 97.69 133 GLU A C 1
ATOM 1115 O O . GLU A 1 133 ? 42.342 3.778 -55.918 1.00 97.69 133 GLU A O 1
ATOM 1120 N N . SER A 1 134 ? 41.943 2.041 -54.566 1.00 97.81 134 SER A N 1
ATOM 1121 C CA . SER A 1 134 ? 43.164 1.311 -54.920 1.00 97.81 134 SER A CA 1
ATOM 1122 C C . SER A 1 134 ? 43.137 0.827 -56.373 1.00 97.81 134 SER A C 1
ATOM 1124 O O . SER A 1 134 ? 44.085 1.063 -57.123 1.00 97.81 134 SER A O 1
ATOM 1126 N N . ASP A 1 135 ? 42.028 0.223 -56.803 1.00 97.12 135 ASP A N 1
ATOM 1127 C CA . ASP A 1 135 ? 41.851 -0.237 -58.181 1.00 97.12 135 ASP A CA 1
ATOM 1128 C C . ASP A 1 135 ? 41.872 0.919 -59.181 1.00 97.12 135 ASP A C 1
ATOM 1130 O O . ASP A 1 135 ? 42.546 0.824 -60.207 1.00 97.12 135 ASP A O 1
ATOM 1134 N N . ALA A 1 136 ? 41.205 2.030 -58.863 1.00 96.69 136 ALA A N 1
ATOM 1135 C CA . ALA A 1 136 ? 41.219 3.235 -59.682 1.00 96.69 136 ALA A CA 1
ATOM 1136 C C . ALA A 1 136 ? 42.639 3.802 -59.830 1.00 96.69 136 ALA A C 1
ATOM 1138 O O . ALA A 1 136 ? 43.045 4.145 -60.942 1.00 96.69 136 ALA A O 1
ATOM 1139 N N . ARG A 1 137 ? 43.424 3.840 -58.741 1.00 97.19 137 ARG A N 1
ATOM 1140 C CA . ARG A 1 137 ? 44.843 4.236 -58.787 1.00 97.19 137 ARG A CA 1
ATOM 1141 C C . ARG A 1 137 ? 45.658 3.309 -59.685 1.00 97.19 137 ARG A C 1
ATOM 1143 O O . ARG A 1 137 ? 46.343 3.793 -60.581 1.00 97.19 137 ARG A O 1
ATOM 1150 N N . ARG A 1 138 ? 45.513 1.991 -59.528 1.00 97.19 138 ARG A N 1
ATOM 1151 C CA . ARG A 1 138 ? 46.206 0.997 -60.363 1.00 97.19 138 ARG A CA 1
ATOM 1152 C C . ARG A 1 138 ? 45.847 1.134 -61.844 1.00 97.19 138 ARG A C 1
ATOM 1154 O O . ARG A 1 138 ? 46.731 1.078 -62.694 1.00 97.19 138 ARG A O 1
ATOM 1161 N N . MET A 1 139 ? 44.568 1.315 -62.171 1.00 96.06 139 MET A N 1
ATOM 1162 C CA . MET A 1 139 ? 44.130 1.531 -63.555 1.00 96.06 139 MET A CA 1
ATOM 1163 C C . MET A 1 139 ? 44.716 2.828 -64.124 1.00 96.06 139 MET A C 1
ATOM 1165 O O . MET A 1 139 ? 45.195 2.833 -65.256 1.00 96.06 139 MET A O 1
ATOM 1169 N N . ALA A 1 140 ? 44.741 3.911 -63.341 1.00 96.00 140 ALA A N 1
ATOM 1170 C CA . ALA A 1 140 ? 45.354 5.171 -63.753 1.00 96.00 140 ALA A CA 1
ATOM 1171 C C . ALA A 1 140 ? 46.862 5.019 -64.027 1.00 96.00 140 ALA A C 1
ATOM 1173 O O . ALA A 1 140 ? 47.344 5.474 -65.065 1.00 96.00 140 ALA A O 1
ATOM 1174 N N . GLU A 1 141 ? 47.597 4.320 -63.158 1.00 96.12 141 GLU A N 1
ATOM 1175 C CA . GLU A 1 141 ? 49.022 4.003 -63.346 1.00 96.12 141 GLU A CA 1
ATOM 1176 C C . GLU A 1 141 ? 49.268 3.142 -64.595 1.00 96.12 141 GLU A C 1
ATOM 1178 O O . GLU A 1 141 ? 50.194 3.401 -65.372 1.00 96.12 141 GLU A O 1
ATOM 1183 N N . GLN A 1 142 ? 48.415 2.142 -64.838 1.00 95.94 142 GLN A N 1
ATOM 1184 C CA . GLN A 1 142 ? 48.473 1.314 -66.045 1.00 95.94 142 GLN A CA 1
ATOM 1185 C C . GLN A 1 142 ? 48.239 2.142 -67.312 1.00 95.94 142 GLN A C 1
ATOM 1187 O O . GLN A 1 142 ? 48.973 1.975 -68.288 1.00 95.94 142 GLN A O 1
ATOM 1192 N N . ILE A 1 143 ? 47.266 3.059 -67.298 1.00 93.12 143 ILE A N 1
ATOM 1193 C CA . ILE A 1 143 ? 47.015 3.980 -68.414 1.00 93.12 143 ILE A CA 1
ATOM 1194 C C . ILE A 1 143 ? 48.250 4.846 -68.670 1.00 93.12 143 ILE A C 1
ATOM 1196 O O . ILE A 1 143 ? 48.674 4.944 -69.819 1.00 93.12 143 ILE A O 1
ATOM 1200 N N . MET A 1 144 ? 48.856 5.430 -67.632 1.00 92.94 144 MET A N 1
ATOM 1201 C CA . MET A 1 144 ? 50.078 6.234 -67.781 1.00 92.94 144 MET A CA 1
ATOM 1202 C C . MET A 1 144 ? 51.226 5.413 -68.381 1.00 92.94 144 MET A C 1
ATOM 1204 O O . MET A 1 144 ? 51.851 5.841 -69.348 1.00 92.94 144 MET A O 1
ATOM 1208 N N . THR A 1 145 ? 51.444 4.196 -67.880 1.00 93.12 145 THR A N 1
ATOM 1209 C CA . THR A 1 145 ? 52.487 3.286 -68.384 1.00 93.12 145 THR A CA 1
ATOM 1210 C C . THR A 1 145 ? 52.263 2.918 -69.854 1.00 93.12 145 THR A C 1
ATOM 1212 O O . THR A 1 145 ? 53.202 2.878 -70.650 1.00 93.12 145 THR A O 1
ATOM 1215 N N . LEU A 1 146 ? 51.019 2.624 -70.245 1.00 90.50 146 LEU A N 1
ATOM 1216 C CA . LEU A 1 146 ? 50.675 2.307 -71.633 1.00 90.50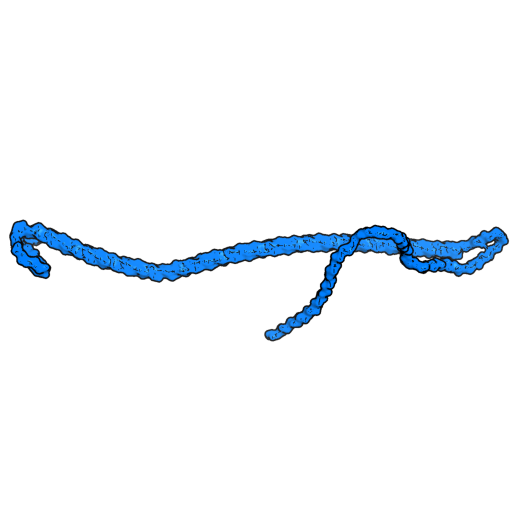 146 LEU A CA 1
ATOM 1217 C C . LEU A 1 146 ? 50.810 3.523 -72.544 1.00 90.50 146 LEU A C 1
ATOM 1219 O O . LEU A 1 146 ? 51.285 3.380 -73.670 1.00 90.50 146 LEU A O 1
ATOM 1223 N N . GLN A 1 147 ? 50.431 4.706 -72.062 1.00 86.94 147 GLN A N 1
ATOM 1224 C CA . GLN A 1 147 ? 50.663 5.954 -72.774 1.00 86.94 147 GLN A CA 1
ATOM 1225 C C . GLN A 1 147 ? 52.160 6.149 -73.011 1.00 86.94 147 GLN A C 1
ATOM 1227 O O . GLN A 1 147 ? 52.546 6.347 -74.156 1.00 86.94 147 GLN A O 1
ATOM 1232 N N . GLU A 1 148 ? 53.010 6.002 -71.991 1.00 86.88 148 GLU A N 1
ATOM 1233 C CA . GLU A 1 148 ? 54.471 6.103 -72.123 1.00 86.88 148 GLU A CA 1
ATOM 1234 C C . GLU A 1 148 ? 55.044 5.105 -73.143 1.00 86.88 148 GLU A C 1
ATOM 1236 O O . GLU A 1 148 ? 55.798 5.489 -74.039 1.00 86.88 148 GLU A O 1
ATOM 1241 N N . LYS A 1 149 ? 54.629 3.834 -73.084 1.00 85.38 149 LYS A N 1
ATOM 1242 C CA . LYS A 1 149 ? 55.030 2.821 -74.076 1.00 85.38 149 LYS A CA 1
ATOM 1243 C C . LYS A 1 149 ? 54.562 3.175 -75.488 1.00 85.38 149 LYS A C 1
ATOM 1245 O O . LYS A 1 149 ? 55.299 2.959 -76.447 1.00 85.38 149 LYS A O 1
ATOM 1250 N N . ASN A 1 150 ? 53.359 3.732 -75.632 1.00 80.69 150 ASN A N 1
ATOM 1251 C CA . ASN A 1 150 ? 52.857 4.224 -76.912 1.00 80.69 150 ASN A CA 1
ATOM 1252 C C . ASN A 1 150 ? 53.665 5.438 -77.408 1.00 80.69 150 ASN A C 1
ATOM 1254 O O . ASN A 1 150 ? 53.972 5.498 -78.595 1.00 80.69 150 ASN A O 1
ATOM 1258 N N . PHE A 1 151 ? 54.098 6.335 -76.509 1.00 74.88 151 PHE A N 1
ATOM 1259 C CA . PHE A 1 151 ? 55.016 7.437 -76.827 1.00 74.88 151 PHE A CA 1
ATOM 1260 C C . PHE A 1 151 ? 56.358 6.955 -77.394 1.00 74.88 151 PHE A C 1
ATOM 1262 O O . PHE A 1 151 ? 56.974 7.639 -78.208 1.00 74.88 151 PHE A O 1
ATOM 1269 N N . GLN A 1 152 ? 56.805 5.766 -77.007 1.00 71.69 152 GLN A N 1
ATOM 1270 C CA . GLN A 1 152 ? 58.076 5.193 -77.452 1.00 71.69 152 GLN A CA 1
ATOM 1271 C C . GLN A 1 152 ? 57.934 4.259 -78.671 1.00 71.69 152 GLN A C 1
ATOM 1273 O O . GLN A 1 152 ? 58.941 3.853 -79.255 1.00 71.69 152 GLN A O 1
ATOM 1278 N N . ALA A 1 153 ? 56.710 3.907 -79.081 1.00 69.44 153 ALA A N 1
ATOM 1279 C CA . ALA A 1 153 ? 56.470 2.966 -80.171 1.00 69.44 153 ALA A CA 1
ATOM 1280 C C . ALA A 1 153 ? 56.803 3.585 -81.546 1.00 69.44 153 ALA A C 1
ATOM 1282 O O . ALA A 1 153 ? 56.170 4.540 -81.993 1.00 69.44 153 ALA A O 1
ATOM 1283 N N . VAL A 1 154 ? 57.780 3.005 -82.255 1.00 59.12 154 VAL A N 1
ATOM 1284 C CA . VAL A 1 154 ? 58.146 3.381 -83.633 1.00 59.12 154 VAL A CA 1
ATOM 1285 C C . VAL A 1 154 ? 57.490 2.411 -84.615 1.00 59.12 154 VAL A C 1
ATOM 1287 O O . VAL A 1 154 ? 57.800 1.220 -84.622 1.00 59.12 154 VAL A O 1
ATOM 1290 N N . VAL A 1 155 ? 56.603 2.915 -85.476 1.00 56.56 155 VAL A N 1
ATOM 1291 C CA . VAL A 1 155 ? 55.966 2.117 -86.535 1.00 56.56 155 VAL A CA 1
ATOM 1292 C C . VAL A 1 155 ? 56.941 1.954 -87.703 1.00 56.56 155 VAL A C 1
ATOM 1294 O O . VAL A 1 155 ? 57.207 2.907 -88.436 1.00 56.56 155 VAL A O 1
ATOM 1297 N N . TYR A 1 156 ? 57.462 0.743 -87.907 1.00 51.00 156 TYR A N 1
ATOM 1298 C CA . TYR A 1 156 ? 58.136 0.394 -89.157 1.00 51.00 156 TYR A CA 1
ATOM 1299 C C . TYR A 1 156 ? 57.079 0.085 -90.214 1.00 51.00 156 TYR A C 1
ATOM 1301 O O . TYR A 1 156 ? 56.398 -0.936 -90.156 1.00 51.00 156 TYR A O 1
ATOM 1309 N N . THR A 1 157 ? 56.932 0.982 -91.185 1.00 56.78 157 THR A N 1
ATOM 1310 C CA . THR A 1 157 ? 56.177 0.686 -92.405 1.00 56.78 157 THR A CA 1
ATOM 1311 C C . THR A 1 157 ? 57.050 -0.151 -93.352 1.00 56.78 157 THR A C 1
ATOM 1313 O O . THR A 1 157 ? 58.265 0.089 -93.414 1.00 56.78 157 THR A O 1
ATOM 1316 N N . PRO A 1 158 ? 56.484 -1.133 -94.089 1.00 48.41 158 PRO A N 1
ATOM 1317 C CA . PRO A 1 158 ? 57.221 -1.903 -95.091 1.00 48.41 158 PRO A CA 1
ATOM 1318 C C . PRO A 1 158 ? 57.634 -0.945 -96.219 1.00 48.41 158 PRO A C 1
ATOM 1320 O O . PRO A 1 158 ? 56.840 -0.602 -97.086 1.00 48.41 158 PRO A O 1
ATOM 1323 N N . GLY A 1 159 ? 58.846 -0.402 -96.125 1.00 55.31 159 GLY A N 1
ATOM 1324 C CA . GLY A 1 159 ? 59.305 0.726 -96.943 1.00 55.31 159 GLY A CA 1
ATOM 1325 C C . GLY A 1 159 ? 60.457 1.530 -96.328 1.00 55.31 159 GLY A C 1
ATOM 1326 O O . GLY A 1 159 ? 61.053 2.358 -97.007 1.00 55.31 159 GLY A O 1
ATOM 1327 N N . GLY A 1 160 ? 60.819 1.279 -95.063 1.00 55.50 160 GLY A N 1
ATOM 1328 C CA . GLY A 1 160 ? 62.134 1.646 -94.516 1.00 55.50 160 GLY A CA 1
ATOM 1329 C C . GLY A 1 160 ? 62.349 3.120 -94.154 1.00 55.50 160 GLY A C 1
ATOM 1330 O O . GLY A 1 160 ? 63.442 3.473 -93.717 1.00 55.50 160 GLY A O 1
ATOM 1331 N N . GLN A 1 161 ? 61.340 3.989 -94.260 1.00 52.22 161 GLN A N 1
ATOM 1332 C CA . GLN A 1 161 ? 61.464 5.375 -93.803 1.00 52.22 161 GLN A CA 1
ATOM 1333 C C . GLN A 1 161 ? 60.861 5.562 -92.407 1.00 52.22 161 GLN A C 1
ATOM 1335 O O . GLN A 1 161 ? 59.651 5.446 -92.213 1.00 52.22 161 GLN A O 1
ATOM 1340 N N . LYS A 1 162 ? 61.717 5.887 -91.427 1.00 51.66 162 LYS A N 1
ATOM 1341 C CA . LYS A 1 162 ? 61.303 6.319 -90.084 1.00 51.66 162 LYS A CA 1
ATOM 1342 C C . LYS A 1 162 ? 60.571 7.659 -90.197 1.00 51.66 162 LYS A C 1
ATOM 1344 O O . LYS A 1 162 ? 61.209 8.707 -90.241 1.00 51.66 162 LYS A O 1
ATOM 1349 N N . LYS A 1 163 ? 59.240 7.644 -90.243 1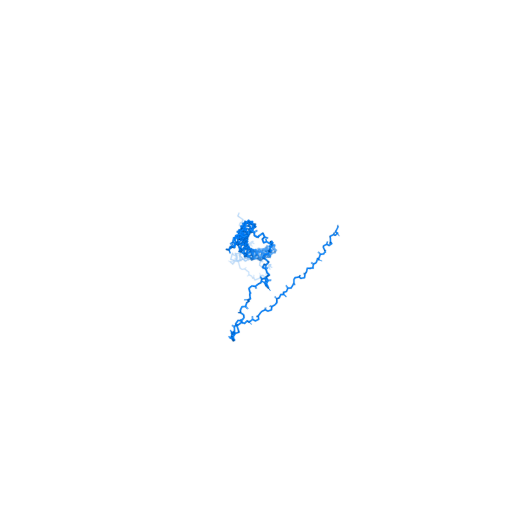.00 52.59 163 LYS A N 1
ATOM 1350 C CA . LYS A 1 163 ? 58.432 8.858 -90.070 1.00 52.59 163 LYS A CA 1
ATOM 1351 C C . LYS A 1 163 ? 57.996 8.958 -88.614 1.00 52.59 163 LYS A C 1
ATOM 1353 O O . LYS A 1 163 ? 57.298 8.081 -88.115 1.00 52.59 163 LYS A O 1
ATOM 1358 N N . GLN A 1 164 ? 58.419 10.026 -87.942 1.00 48.69 164 GLN A N 1
ATOM 1359 C CA . GLN A 1 164 ? 57.915 10.385 -86.621 1.00 48.69 164 GLN A CA 1
ATOM 1360 C C . GLN A 1 164 ? 56.472 10.877 -86.804 1.00 48.69 164 GLN A C 1
ATOM 1362 O O . GLN A 1 164 ? 56.242 11.984 -87.286 1.00 48.69 164 GLN A O 1
ATOM 1367 N N . LEU A 1 165 ? 55.494 10.009 -86.535 1.00 54.03 165 LEU A N 1
ATOM 1368 C CA . LEU A 1 165 ? 54.082 10.382 -86.596 1.00 54.03 165 LEU A CA 1
ATOM 1369 C C . LEU A 1 165 ? 53.771 11.338 -85.430 1.00 54.03 165 LEU A C 1
ATOM 1371 O O . LEU A 1 165 ? 54.174 11.054 -84.301 1.00 54.03 165 LEU A O 1
ATOM 1375 N N . PRO A 1 166 ? 53.079 12.467 -85.665 1.00 54.28 166 PRO A N 1
ATOM 1376 C CA . PRO A 1 166 ? 52.717 13.389 -84.598 1.00 54.28 166 PRO A CA 1
ATOM 1377 C C . PRO A 1 166 ? 51.746 12.723 -83.617 1.00 54.28 166 PRO A C 1
ATOM 1379 O O . PRO A 1 166 ? 50.800 12.042 -84.018 1.00 54.28 166 PRO A O 1
ATOM 1382 N N . PHE A 1 167 ? 51.972 12.956 -82.323 1.00 55.75 167 PHE A N 1
ATOM 1383 C CA . PHE A 1 167 ? 51.145 12.445 -81.235 1.00 55.75 167 PHE A CA 1
ATOM 1384 C C . PHE A 1 167 ? 49.699 12.915 -81.350 1.00 55.75 167 PHE A C 1
ATOM 1386 O O . PHE A 1 167 ? 49.344 14.006 -80.904 1.00 55.75 167 PHE A O 1
ATOM 1393 N N . ARG A 1 168 ? 48.824 12.062 -81.884 1.00 59.09 168 ARG A N 1
ATOM 1394 C CA . ARG A 1 168 ? 47.385 12.231 -81.705 1.00 59.09 168 ARG A CA 1
ATOM 1395 C C . ARG A 1 168 ? 47.008 11.517 -80.416 1.00 59.09 168 ARG A C 1
ATOM 1397 O O . ARG A 1 168 ? 46.943 10.294 -80.389 1.00 59.09 168 ARG A O 1
ATOM 1404 N N . ARG A 1 169 ? 46.755 12.275 -79.342 1.00 56.47 169 ARG A N 1
ATOM 1405 C CA . ARG A 1 169 ? 46.059 11.727 -78.169 1.00 56.47 169 ARG A CA 1
ATOM 1406 C C . ARG A 1 169 ? 44.751 11.131 -78.680 1.00 56.47 169 ARG A C 1
ATOM 1408 O O . ARG A 1 169 ? 43.893 11.882 -79.144 1.00 56.47 169 ARG A O 1
ATOM 1415 N N . GLN A 1 170 ? 44.623 9.807 -78.650 1.00 51.78 170 GLN A N 1
ATOM 1416 C CA . GLN A 1 170 ? 43.350 9.148 -78.897 1.00 51.78 170 GLN A CA 1
ATOM 1417 C C . GLN A 1 170 ? 42.411 9.614 -77.783 1.00 51.78 170 GLN A C 1
ATOM 1419 O O . GLN A 1 170 ? 42.533 9.193 -76.635 1.00 51.78 170 GLN A O 1
ATOM 1424 N N . ARG A 1 171 ? 41.556 10.590 -78.093 1.00 55.97 171 ARG A N 1
ATOM 1425 C CA . ARG A 1 171 ? 40.491 11.008 -77.191 1.00 55.97 171 ARG A CA 1
ATOM 1426 C C . ARG A 1 171 ? 39.367 10.000 -77.364 1.00 55.97 171 ARG A C 1
ATOM 1428 O O . ARG A 1 171 ? 38.869 9.819 -78.468 1.00 55.97 171 ARG A O 1
ATOM 1435 N N . MET A 1 172 ? 39.056 9.292 -76.286 1.00 47.75 172 MET A N 1
ATOM 1436 C CA . MET A 1 172 ? 37.774 8.616 -76.154 1.00 47.75 172 MET A CA 1
ATOM 1437 C C . MET A 1 172 ? 36.747 9.716 -75.913 1.00 47.75 172 MET A C 1
ATOM 1439 O O . MET A 1 172 ? 36.690 10.262 -74.812 1.00 47.75 172 MET A O 1
ATOM 1443 N N . ASP A 1 173 ? 35.999 10.082 -76.950 1.00 62.72 173 ASP A N 1
ATOM 1444 C CA . ASP A 1 173 ? 34.770 10.842 -76.760 1.00 62.72 173 ASP A CA 1
ATOM 1445 C C . ASP A 1 173 ? 33.765 9.879 -76.120 1.00 62.72 173 ASP A C 1
ATOM 1447 O O . ASP A 1 173 ? 33.466 8.810 -76.654 1.00 62.72 173 ASP A O 1
ATOM 1451 N N . ILE A 1 174 ? 33.351 10.195 -74.894 1.00 58.50 174 ILE A N 1
ATOM 1452 C CA . ILE A 1 174 ? 32.368 9.406 -74.156 1.00 58.50 174 ILE A CA 1
ATOM 1453 C C . ILE A 1 174 ? 31.017 10.055 -74.430 1.00 58.50 174 ILE A C 1
ATOM 1455 O O . ILE A 1 174 ? 30.714 11.106 -73.871 1.00 58.50 174 ILE A O 1
ATOM 1459 N N . ASP A 1 175 ? 30.210 9.439 -75.289 1.00 65.62 175 ASP A N 1
ATOM 1460 C CA . ASP A 1 175 ? 28.894 9.980 -75.656 1.00 65.62 175 ASP A CA 1
ATOM 1461 C C . ASP A 1 175 ? 27.872 9.907 -74.498 1.00 65.62 175 ASP A C 1
ATOM 1463 O O . ASP A 1 175 ? 26.818 10.539 -74.553 1.00 65.62 175 ASP A O 1
ATOM 1467 N N . SER A 1 176 ? 28.158 9.151 -73.426 1.00 66.94 176 SER A N 1
ATOM 1468 C CA . SER A 1 176 ? 27.311 9.055 -72.227 1.00 66.94 176 SER A CA 1
ATOM 1469 C C . SER A 1 176 ? 28.072 8.482 -71.024 1.00 66.94 176 SER A C 1
ATOM 1471 O O . SER A 1 176 ? 28.787 7.490 -71.152 1.00 66.94 176 SER A O 1
ATOM 1473 N N . LEU A 1 177 ? 27.868 9.064 -69.835 1.00 66.94 177 LEU A N 1
ATOM 1474 C CA . LEU A 1 177 ? 28.427 8.587 -68.555 1.00 66.94 177 LEU A CA 1
ATOM 1475 C C . LEU A 1 177 ? 27.646 7.411 -67.938 1.00 66.94 177 LEU A C 1
ATOM 1477 O O . LEU A 1 177 ? 28.051 6.880 -66.905 1.00 66.94 177 LEU A O 1
ATOM 1481 N N . PHE A 1 178 ? 26.537 7.001 -68.556 1.00 53.91 178 PHE A N 1
ATOM 1482 C CA . PHE A 1 178 ? 25.679 5.924 -68.068 1.00 53.91 178 PHE A CA 1
ATOM 1483 C C . PHE A 1 178 ? 25.460 4.871 -69.162 1.00 53.91 178 PHE A C 1
ATOM 1485 O O . PHE A 1 178 ? 25.241 5.250 -70.321 1.00 53.91 178 PHE A O 1
ATOM 1492 N N . PRO A 1 179 ? 25.474 3.565 -68.825 1.00 60.69 179 PRO A N 1
ATOM 1493 C CA . PRO A 1 179 ? 25.031 2.517 -69.737 1.00 60.69 179 PRO A CA 1
ATOM 1494 C C . PRO A 1 179 ? 23.612 2.825 -70.223 1.00 60.69 179 PRO A C 1
ATOM 1496 O O . PRO A 1 179 ? 22.739 3.136 -69.410 1.00 60.69 179 PRO A O 1
ATOM 1499 N N . ARG A 1 180 ? 23.375 2.765 -71.541 1.00 60.44 180 ARG A N 1
ATOM 1500 C CA . ARG A 1 180 ? 22.023 2.883 -72.103 1.00 60.44 180 ARG A CA 1
ATOM 1501 C C . ARG A 1 180 ? 21.168 1.800 -71.451 1.00 60.44 180 ARG A C 1
ATOM 1503 O O . ARG A 1 180 ? 21.434 0.618 -71.636 1.00 60.44 180 ARG A O 1
ATOM 1510 N N . ALA A 1 181 ? 20.176 2.203 -70.663 1.00 53.78 181 ALA A N 1
ATOM 1511 C CA . ALA A 1 181 ? 19.149 1.276 -70.233 1.00 53.78 181 ALA A CA 1
ATOM 1512 C C . ALA A 1 181 ? 18.430 0.803 -71.501 1.00 53.78 181 ALA A C 1
ATOM 1514 O O . ALA A 1 181 ? 17.790 1.608 -72.182 1.00 53.78 181 ALA A O 1
ATOM 1515 N N . ASP A 1 182 ? 18.570 -0.476 -71.841 1.00 51.00 182 ASP A N 1
ATOM 1516 C CA . ASP A 1 182 ? 17.738 -1.105 -72.856 1.00 51.00 182 ASP A CA 1
ATOM 1517 C C . ASP A 1 182 ? 16.305 -1.126 -72.320 1.00 51.00 182 ASP A C 1
ATOM 1519 O O . ASP A 1 182 ? 15.885 -2.028 -71.593 1.00 51.00 182 ASP A O 1
ATOM 1523 N N . ILE A 1 183 ? 15.549 -0.077 -72.642 1.00 49.81 183 ILE A N 1
ATOM 1524 C CA . ILE A 1 183 ? 14.109 -0.037 -72.425 1.00 49.81 183 ILE A CA 1
ATOM 1525 C C . ILE A 1 183 ? 13.504 -0.988 -73.456 1.00 49.81 183 ILE A C 1
ATOM 1527 O O . ILE A 1 183 ? 13.090 -0.586 -74.542 1.00 49.81 183 ILE A O 1
ATOM 1531 N N . HIS A 1 184 ? 13.469 -2.277 -73.130 1.00 46.28 184 HIS A N 1
ATOM 1532 C CA . HIS A 1 184 ? 12.552 -3.193 -73.786 1.00 46.28 184 HIS A CA 1
ATOM 1533 C C . HIS A 1 184 ? 11.131 -2.827 -73.343 1.00 46.28 184 HIS A C 1
ATOM 1535 O O . HIS A 1 184 ? 10.835 -2.910 -72.147 1.00 46.28 184 HIS A O 1
ATOM 1541 N N . PRO A 1 185 ? 10.221 -2.452 -74.260 1.00 46.56 185 PRO A N 1
ATOM 1542 C CA . PRO A 1 185 ? 8.831 -2.251 -73.905 1.00 46.56 185 PRO A CA 1
ATOM 1543 C C . PRO A 1 185 ? 8.205 -3.637 -73.749 1.00 46.56 185 PRO A C 1
ATOM 1545 O O . PRO A 1 185 ? 7.709 -4.225 -74.708 1.00 46.56 185 PRO A O 1
ATOM 1548 N N . LYS A 1 186 ? 8.263 -4.195 -72.538 1.00 43.28 186 LYS A N 1
ATOM 1549 C CA . LYS A 1 186 ? 7.358 -5.276 -72.160 1.00 43.28 186 LYS A CA 1
ATOM 1550 C C . LYS A 1 186 ? 6.181 -4.671 -71.420 1.00 43.28 186 LYS A C 1
ATOM 1552 O O . LYS A 1 186 ? 6.284 -4.138 -70.322 1.00 43.28 186 LYS A O 1
ATOM 1557 N N . THR A 1 187 ? 5.078 -4.712 -72.142 1.00 44.59 187 THR A N 1
ATOM 1558 C CA . THR A 1 187 ? 3.713 -4.495 -71.712 1.00 44.59 187 THR A CA 1
ATOM 1559 C C . THR A 1 187 ? 3.384 -5.249 -70.423 1.00 44.59 187 THR A C 1
ATOM 1561 O O . THR A 1 187 ? 3.826 -6.381 -70.233 1.00 44.59 187 THR A O 1
ATOM 1564 N N . SER A 1 188 ? 2.484 -4.629 -69.653 1.00 39.03 188 SER A N 1
ATOM 1565 C CA . SER A 1 188 ? 1.509 -5.217 -68.720 1.00 39.03 188 SER A CA 1
ATOM 1566 C C . SER A 1 188 ? 1.998 -5.867 -67.418 1.00 39.03 188 SER A C 1
ATOM 1568 O O . SER A 1 188 ? 2.618 -6.923 -67.438 1.00 39.03 188 SER A O 1
ATOM 1570 N N . GLY A 1 189 ? 1.511 -5.301 -66.303 1.00 40.19 189 GLY A N 1
ATOM 1571 C CA . GLY A 1 189 ? 1.043 -6.068 -65.142 1.00 40.19 189 GLY A CA 1
ATOM 1572 C C . GLY A 1 189 ? 1.773 -5.801 -63.827 1.00 40.19 189 GLY A C 1
ATOM 1573 O O . GLY A 1 189 ? 2.827 -6.380 -63.619 1.00 40.19 189 GLY A O 1
ATOM 1574 N N . ASP A 1 190 ? 1.140 -4.982 -62.974 1.00 39.44 190 ASP A N 1
ATOM 1575 C CA . ASP A 1 190 ? 1.074 -5.053 -61.498 1.00 39.44 190 ASP A CA 1
ATOM 1576 C C . ASP A 1 190 ? 2.400 -5.064 -60.686 1.00 39.44 190 ASP A C 1
ATOM 1578 O O . ASP A 1 190 ? 3.321 -5.819 -60.947 1.00 39.44 190 ASP A O 1
ATOM 1582 N N . TYR A 1 191 ? 2.643 -4.288 -59.626 1.00 39.78 191 TYR A N 1
ATOM 1583 C CA . TYR A 1 191 ? 1.812 -3.637 -58.618 1.00 39.78 191 TYR A CA 1
ATOM 1584 C C . TYR A 1 191 ? 2.579 -2.408 -58.088 1.00 39.78 191 TYR A C 1
ATOM 1586 O O . TYR A 1 191 ? 3.747 -2.530 -57.722 1.00 39.78 191 TYR A O 1
ATOM 1594 N N . PHE A 1 192 ? 1.933 -1.248 -57.939 1.00 33.09 192 PHE A N 1
ATOM 1595 C CA . PHE A 1 192 ? 2.396 -0.253 -56.963 1.00 33.09 192 PHE A CA 1
ATOM 1596 C C . PHE A 1 192 ? 1.201 0.367 -56.243 1.00 33.09 192 PHE A C 1
ATOM 1598 O O . PHE A 1 192 ? 0.546 1.301 -56.712 1.00 33.09 192 PHE A O 1
ATOM 1605 N N . SER A 1 193 ? 0.897 -0.217 -55.089 1.00 40.88 193 SER A N 1
ATOM 1606 C CA . SER A 1 193 ? -0.037 0.329 -54.116 1.00 40.88 193 SER A CA 1
ATOM 1607 C C . SER A 1 193 ? 0.577 1.556 -53.445 1.00 40.88 193 SER A C 1
ATOM 1609 O O . SER A 1 193 ? 1.728 1.553 -53.019 1.00 40.88 193 SER A O 1
ATOM 1611 N N . LYS A 1 194 ? -0.235 2.609 -53.357 1.00 43.69 194 LYS A N 1
ATOM 1612 C CA . LYS A 1 194 ? 0.002 3.866 -52.638 1.00 43.69 194 LYS A CA 1
ATOM 1613 C C . LYS A 1 194 ? 0.520 3.648 -51.208 1.00 43.69 194 LYS A C 1
ATOM 1615 O O . LYS A 1 194 ? -0.116 2.929 -50.446 1.00 43.69 194 LYS A O 1
ATOM 1620 N N . SER A 1 195 ? 1.472 4.476 -50.777 1.00 35.75 195 SER A N 1
ATOM 1621 C CA . SER A 1 195 ? 1.432 5.056 -49.427 1.00 35.75 195 SER A CA 1
ATOM 1622 C C . SER A 1 195 ? 2.053 6.452 -49.411 1.00 35.75 195 SER A C 1
ATOM 1624 O O . SER A 1 195 ? 3.225 6.645 -49.719 1.00 35.75 195 SER A O 1
ATOM 1626 N N . LYS A 1 196 ? 1.195 7.416 -49.076 1.00 41.12 196 LYS A N 1
ATOM 1627 C CA . LYS A 1 196 ? 1.486 8.821 -48.802 1.00 41.12 196 LYS A CA 1
ATOM 1628 C C . LYS A 1 196 ? 2.109 8.990 -47.408 1.00 41.12 196 LYS A C 1
ATOM 1630 O O . LYS A 1 196 ? 1.891 8.147 -46.544 1.00 41.12 196 LYS A O 1
ATOM 1635 N N . ASN A 1 197 ? 2.685 10.181 -47.222 1.00 35.44 197 ASN A N 1
ATOM 1636 C CA . ASN A 1 197 ? 2.890 10.950 -45.983 1.00 35.44 197 ASN A CA 1
ATOM 1637 C C . ASN A 1 197 ? 4.341 11.028 -45.495 1.00 35.44 197 ASN A C 1
ATOM 1639 O O . ASN A 1 197 ? 4.775 10.279 -44.627 1.00 35.44 197 ASN A O 1
ATOM 1643 N N . VAL A 1 198 ? 5.043 12.030 -46.027 1.00 38.69 198 VAL A N 1
ATOM 1644 C CA . VAL A 1 198 ? 6.151 12.706 -45.349 1.00 38.69 198 VAL A CA 1
ATOM 1645 C C . VAL A 1 198 ? 5.519 13.809 -44.498 1.00 38.69 198 VAL A C 1
ATOM 1647 O O . VAL A 1 198 ? 4.838 14.679 -45.036 1.00 38.69 198 VAL A O 1
ATOM 1650 N N . VAL A 1 199 ? 5.692 13.732 -43.181 1.00 45.75 199 VAL A N 1
ATOM 1651 C CA . VAL A 1 199 ? 5.423 14.834 -42.251 1.00 45.75 199 VAL A CA 1
ATOM 1652 C C . VAL A 1 199 ? 6.778 15.468 -41.948 1.00 45.75 199 VAL A C 1
ATOM 1654 O O . VAL A 1 199 ? 7.657 14.801 -41.405 1.00 45.75 199 VAL A O 1
ATOM 1657 N N . GLU A 1 200 ? 6.965 16.721 -42.359 1.00 39.81 200 GLU A N 1
ATOM 1658 C CA . GLU A 1 200 ? 8.112 17.545 -41.964 1.00 39.81 200 GLU A CA 1
ATOM 1659 C C . GLU A 1 200 ? 8.021 17.902 -40.469 1.00 39.81 200 GLU A C 1
ATOM 1661 O O . GLU A 1 200 ? 6.925 18.198 -39.986 1.00 39.81 200 GLU A O 1
ATOM 1666 N N . PRO A 1 201 ? 9.137 17.914 -39.719 1.00 42.28 201 PRO A N 1
ATOM 1667 C CA . PRO A 1 201 ? 9.139 18.421 -38.356 1.00 42.28 201 PRO A CA 1
ATOM 1668 C C . PRO A 1 201 ? 9.326 19.945 -38.342 1.00 42.28 201 PRO A C 1
ATOM 1670 O O . PRO A 1 201 ? 10.355 20.475 -38.761 1.00 42.28 201 PRO A O 1
ATOM 1673 N N . GLU A 1 202 ? 8.326 20.640 -37.807 1.00 38.47 202 GLU A N 1
ATOM 1674 C CA . GLU A 1 202 ? 8.367 22.062 -37.473 1.00 38.47 202 GLU A CA 1
ATOM 1675 C C . GLU A 1 202 ? 9.207 22.260 -36.195 1.00 38.47 202 GLU A C 1
ATOM 1677 O O . GLU A 1 202 ? 8.881 21.751 -35.120 1.00 38.47 202 GLU A O 1
ATOM 1682 N N . ILE A 1 203 ? 10.337 22.963 -36.314 1.00 41.84 203 ILE A N 1
ATOM 1683 C CA . ILE A 1 203 ? 11.217 23.305 -35.190 1.00 41.84 203 ILE A CA 1
ATOM 1684 C C . ILE A 1 203 ? 10.639 24.538 -34.491 1.00 41.84 203 ILE A C 1
ATOM 1686 O O . ILE A 1 203 ? 10.799 25.662 -34.963 1.00 41.84 203 ILE A O 1
ATOM 1690 N N . VAL A 1 204 ? 9.995 24.337 -33.340 1.00 45.06 204 VAL A N 1
ATOM 1691 C CA . VAL A 1 204 ? 9.554 25.429 -32.462 1.00 45.06 204 VAL A CA 1
ATOM 1692 C C . VAL A 1 204 ? 10.617 25.676 -31.391 1.00 45.06 204 VAL A C 1
ATOM 1694 O O . VAL A 1 204 ? 10.812 24.872 -30.480 1.00 45.06 204 VAL A O 1
ATOM 1697 N N . TYR A 1 205 ? 11.304 26.815 -31.487 1.00 40.06 205 TYR A N 1
ATOM 1698 C CA . TYR A 1 205 ? 12.130 27.350 -30.406 1.00 40.06 205 TYR A CA 1
ATOM 1699 C C . TYR A 1 205 ? 11.230 27.962 -29.324 1.00 40.06 205 TYR A C 1
ATOM 1701 O O . TYR A 1 205 ? 10.700 29.058 -29.503 1.00 40.06 205 TYR A O 1
ATOM 1709 N N . SER A 1 206 ? 11.103 27.305 -28.169 1.00 43.16 206 SER A N 1
ATOM 1710 C CA . SER A 1 206 ? 10.609 27.953 -26.948 1.00 43.16 206 SER A CA 1
ATOM 1711 C C . SER A 1 206 ? 11.785 28.518 -26.152 1.00 43.16 206 SER A C 1
ATOM 1713 O O . SER A 1 206 ? 12.574 27.780 -25.565 1.00 43.16 206 SER A O 1
ATOM 1715 N N . LYS A 1 207 ? 11.890 29.851 -26.131 1.00 43.00 207 LYS A N 1
ATOM 1716 C CA . LYS A 1 207 ? 12.679 30.602 -25.148 1.00 43.00 207 LYS A CA 1
ATOM 1717 C C . LYS A 1 207 ? 12.113 30.334 -23.752 1.00 43.00 207 LYS A C 1
ATOM 1719 O O . LYS A 1 207 ? 10.955 30.645 -23.490 1.00 43.00 207 LYS A O 1
ATOM 1724 N N . ALA A 1 208 ? 12.944 29.796 -22.866 1.00 45.91 208 ALA A N 1
ATOM 1725 C CA . ALA A 1 208 ? 12.727 29.861 -21.431 1.00 45.91 208 ALA A CA 1
ATOM 1726 C C . ALA A 1 208 ? 13.209 31.233 -20.936 1.00 45.91 208 ALA A C 1
ATOM 1728 O O . ALA A 1 208 ? 14.405 31.522 -20.968 1.00 45.91 208 ALA A O 1
ATOM 1729 N N . GLU A 1 209 ? 12.279 32.081 -20.507 1.00 47.84 209 GLU A N 1
ATOM 1730 C CA . GLU A 1 209 ? 12.581 33.217 -19.642 1.00 47.84 209 GLU A CA 1
ATOM 1731 C C . GLU A 1 209 ? 12.576 32.713 -18.194 1.00 47.84 209 GLU A C 1
ATOM 1733 O O . GLU A 1 209 ? 11.549 32.296 -17.66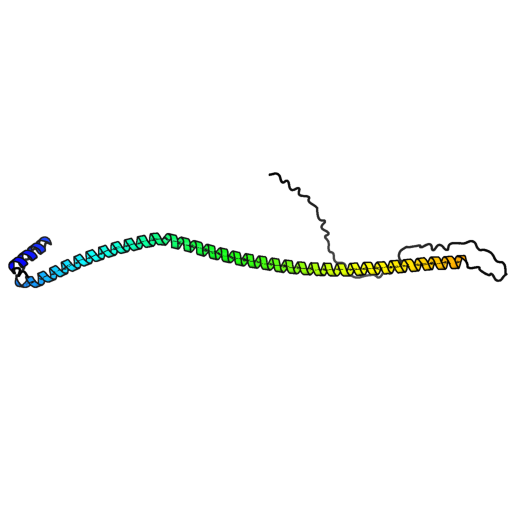3 1.00 47.84 209 GLU A O 1
ATOM 1738 N N . LEU A 1 210 ? 13.756 32.717 -17.576 1.00 47.03 210 LEU A N 1
ATOM 1739 C CA . LEU A 1 210 ? 13.942 32.659 -16.132 1.00 47.03 210 LEU A CA 1
ATOM 1740 C C . LEU A 1 210 ? 14.406 34.051 -15.697 1.00 47.03 210 LEU A C 1
ATOM 1742 O O . LEU A 1 210 ? 15.515 34.457 -16.032 1.00 47.03 210 LEU A O 1
ATOM 1746 N N . SER A 1 211 ? 13.571 34.757 -14.940 1.00 50.91 211 SER A N 1
ATOM 1747 C CA . SER A 1 211 ? 14.041 35.715 -13.940 1.00 50.91 211 SER A CA 1
ATOM 1748 C C . SER A 1 211 ? 13.074 35.674 -12.759 1.00 50.91 211 SER A C 1
ATOM 1750 O O . SER A 1 211 ? 11.996 36.265 -12.791 1.00 50.91 211 SER A O 1
ATOM 1752 N N . GLY A 1 212 ? 13.462 34.895 -11.752 1.00 41.34 212 GLY A N 1
ATOM 1753 C CA . GLY A 1 212 ? 13.334 35.311 -10.359 1.00 41.34 212 GLY A CA 1
ATOM 1754 C C . GLY A 1 212 ? 14.610 36.032 -9.951 1.00 41.34 212 GLY A C 1
ATOM 1755 O O . GLY A 1 212 ? 15.629 35.832 -10.655 1.00 41.34 212 GLY A O 1
#

Foldseek 3Di:
DDPDDLVNLVVVLQVVCVVVVNNDDDDSVCSVVSVVVVVVVVVVVVVVVVVVVVVVVVVVVVVVVCVVCVVVVVVVVVVVVVVVVVVVVVVVVVVVVVVVVVVVVVVVVVVVVVVVVVVVVVVVVVVVVVVVVVVVVVVVVVVVVVVVVVVVDFDDDPPPDGDPDDDDPPDDPDPDPDDPDPPDPDDDDDDDDDDDDDDDDDDDDDDDDDDD

Sequence (212 aa):
MTTQTTHEKFTNIRKRLDQLGYKQPLSLDCLPLVERLFCDLVWTTESLRKAKTDLSSQLKLRSNVEDYIAPYKADNGRLVRENNELHKQLVLLRQESEEKFRNFKSEYRRLENESTDLKIFNTQCIEKLRSYESDARRMAEQIMTLQEKNFQAVVYTPGGQKKQLPFRRQRMDIDSLFPRADIHPKTSGDYFSKSKNVVEPEIVYSKAELSG

Mean predicted aligned error: 17.95 Å

Radius of gyration: 63.39 Å; Cα contacts (8 Å, |Δi|>4): 16; chains: 1; bounding box: 116×52×173 Å

Secondary structure (DSSP, 8-state):
-----HHHHHHHHHHHHHHTT--S---GGGHHHHHHHHHHHHHHHHHHHHHHHHHHHHHHHHHHHHHHHHHHHHHHHHHHHHHHHHHHHHHHHHHHHHHHHHHHHHHHHHHHHHHHHHHHHHHHHHHHHHHHHHHHHHHHHHHHHHHHHHHH-----TT---------------S-SS----------------------------------

Solvent-accessible surface area (backbone atoms only — not comparable to full-atom values): 13217 Å² total; per-residue (Å²): 136,82,84,74,52,71,67,58,53,49,53,52,53,48,54,55,34,46,75,74,64,54,74,72,91,81,61,79,88,54,42,74,57,52,54,50,54,50,50,52,50,53,50,52,52,52,51,48,53,48,53,53,51,52,50,52,53,51,52,50,52,53,49,52,51,47,64,66,44,47,60,57,54,54,47,51,55,49,51,54,53,50,51,53,50,51,50,52,50,51,52,52,53,50,51,53,50,53,48,50,51,52,51,52,53,50,52,50,53,52,52,51,50,51,51,49,52,50,52,53,52,50,53,53,51,51,53,52,49,52,50,51,52,50,51,53,50,52,52,51,52,50,49,52,52,51,50,53,54,56,74,68,60,78,73,83,55,100,81,79,66,87,64,86,74,80,88,71,80,83,74,81,82,74,94,60,101,60,82,81,77,81,80,72,90,74,79,87,81,88,85,83,82,87,83,87,84,87,80,82,85,82,86,79,86,78,83,82,87,84,81,130

Organism: NCBI:txid59628

pLDDT: mean 80.73, std 21.87, range [33.09, 98.62]